Protein AF-A0A143YSG5-F1 (afdb_monomer_lite)

Sequence (247 aa):
MLAQFRVEEAYPIVFDIFSLPNDMAFDLLGDVMTEAGGRIIASLCGDDLESIKRMINNEVVDEYTRVQAVNAFAVLAMSGDIPRETVIDYYRELFHTLDNSTMLSMLINTCVTIYPGELYDEIKEAYKNNPAHSEVVRTSSVDRAMKKGKAAVLADASDNKYLHKIEDTIAELRDWGCFENEYNDEYDDYDDEEAFFTDLFFDQLMKNNPDFISQIKRTPIVNEPKIGRNDPCPCGSGKKYKKYCGK

Radius of gyration: 24.07 Å; chains: 1; bounding box: 50×63×74 Å

pLDDT: mean 85.14, std 15.67, range [43.84, 98.62]

Secondary structure (DSSP, 8-state):
-TTTTT-GGGHHHHHHHHTSSBTHHHHHHTHHHHHHHHHHHHHH-TT-HHHHHHHHT-TTB-HHHHHHHHHHHHHHHHTTSS-HHHHHHHHHHHHHH---HHHHHHHHHHHHHT--GGGHHHHHHHHHH-TTHHHHS-HHHHHHHHHH-HHHHHHHHHH-GGGS----HHHHHTTSGGG-S---GGG----THHHHHHHHHHHHHHHH-THHHHT-------------TTSBPTTS-SSBGGGTTT-

Structure (mmCIF, N/CA/C/O backbone):
data_AF-A0A143YSG5-F1
#
_entry.id   AF-A0A143YSG5-F1
#
loop_
_atom_site.group_PDB
_atom_site.id
_atom_site.type_symbol
_atom_site.label_atom_id
_atom_site.label_alt_id
_atom_site.label_comp_id
_atom_site.label_asym_id
_atom_site.label_entity_id
_atom_site.label_seq_id
_atom_site.pdbx_PDB_ins_code
_atom_site.Cartn_x
_atom_site.Cartn_y
_atom_site.Cartn_z
_atom_site.occupancy
_atom_site.B_iso_or_equiv
_atom_site.auth_seq_id
_atom_site.auth_comp_id
_atom_site.auth_asym_id
_atom_site.auth_atom_id
_atom_site.pdbx_PDB_model_num
ATOM 1 N N . MET A 1 1 ? 5.195 2.446 -17.459 1.00 88.50 1 MET A N 1
ATOM 2 C CA . MET A 1 1 ? 5.249 1.239 -18.324 1.00 88.50 1 MET A CA 1
ATOM 3 C C . MET A 1 1 ? 5.783 -0.016 -17.631 1.00 88.50 1 MET A C 1
ATOM 5 O O . MET A 1 1 ? 5.099 -1.021 -17.726 1.00 88.50 1 MET A O 1
ATOM 9 N N . LEU A 1 2 ? 6.943 -0.016 -16.947 1.00 93.12 2 LEU A N 1
ATOM 10 C CA . LEU A 1 2 ? 7.446 -1.239 -16.274 1.00 93.12 2 LEU A CA 1
ATOM 11 C C . LEU A 1 2 ? 6.420 -1.840 -15.306 1.00 93.12 2 LEU A C 1
ATOM 13 O O . LEU A 1 2 ? 6.137 -3.030 -15.386 1.00 93.12 2 LEU A O 1
ATOM 17 N N . ALA A 1 3 ? 5.813 -0.989 -14.468 1.00 94.00 3 ALA A N 1
ATOM 18 C CA . ALA A 1 3 ? 4.715 -1.382 -13.594 1.00 94.00 3 ALA A CA 1
ATOM 19 C C . ALA A 1 3 ? 3.584 -2.034 -14.399 1.00 94.00 3 ALA A C 1
ATOM 21 O O . ALA A 1 3 ? 3.279 -3.187 -14.137 1.00 94.00 3 ALA A O 1
ATOM 22 N N . GLN A 1 4 ? 3.046 -1.364 -15.430 1.00 95.38 4 GLN A N 1
ATOM 23 C CA . GLN A 1 4 ? 1.998 -1.899 -16.317 1.00 95.38 4 GLN A CA 1
ATOM 24 C C . GLN A 1 4 ? 2.304 -3.288 -16.880 1.00 95.38 4 GLN A C 1
ATOM 26 O O . GLN A 1 4 ? 1.426 -4.142 -16.903 1.00 95.38 4 GLN A O 1
ATOM 31 N N . PHE A 1 5 ? 3.540 -3.534 -17.307 1.00 96.12 5 PHE A N 1
ATOM 32 C CA . PHE A 1 5 ? 3.929 -4.834 -17.854 1.00 96.12 5 PHE A CA 1
ATOM 33 C C . PHE A 1 5 ? 4.348 -5.859 -16.796 1.00 96.12 5 PHE A C 1
ATOM 35 O O . PHE A 1 5 ? 4.748 -6.955 -17.175 1.00 96.12 5 PHE A O 1
ATOM 42 N N . ARG A 1 6 ? 4.249 -5.520 -15.502 1.00 96.25 6 ARG A N 1
ATOM 43 C CA . ARG A 1 6 ? 4.595 -6.393 -14.368 1.00 96.25 6 ARG A CA 1
ATOM 44 C C . ARG A 1 6 ? 6.002 -6.988 -14.517 1.00 96.25 6 ARG A C 1
ATOM 46 O O . ARG A 1 6 ? 6.200 -8.187 -14.378 1.00 96.25 6 ARG A O 1
ATOM 53 N N . VAL A 1 7 ? 6.977 -6.152 -14.881 1.00 97.12 7 VAL A N 1
ATOM 54 C CA . VAL A 1 7 ? 8.357 -6.595 -15.155 1.00 97.12 7 VAL A CA 1
ATOM 55 C C . VAL A 1 7 ? 9.095 -6.861 -13.840 1.00 97.12 7 VAL A C 1
ATOM 57 O O . VAL A 1 7 ? 9.859 -6.016 -13.374 1.00 97.12 7 VAL A O 1
ATOM 60 N N . GLU A 1 8 ? 8.850 -8.016 -13.225 1.00 95.50 8 GLU A N 1
ATOM 61 C CA . GLU A 1 8 ? 9.422 -8.405 -11.926 1.00 95.50 8 GLU A CA 1
ATOM 62 C C . GLU A 1 8 ? 10.958 -8.367 -11.913 1.00 95.50 8 GLU A C 1
ATOM 64 O O . GLU A 1 8 ? 11.571 -8.018 -10.908 1.00 95.50 8 GLU A O 1
ATOM 69 N N . GLU A 1 9 ? 11.619 -8.610 -13.049 1.00 94.25 9 GLU A N 1
ATOM 70 C CA . GLU A 1 9 ? 13.081 -8.540 -13.155 1.00 94.25 9 GLU A CA 1
ATOM 71 C C . GLU A 1 9 ? 13.639 -7.126 -12.933 1.00 94.25 9 GLU A C 1
ATOM 73 O O . GLU A 1 9 ? 14.834 -6.965 -12.677 1.00 94.25 9 GLU A O 1
ATOM 78 N N . ALA A 1 10 ? 12.798 -6.092 -13.039 1.00 94.50 10 ALA A N 1
ATOM 79 C CA . ALA A 1 10 ? 13.170 -4.718 -12.714 1.00 94.50 10 ALA A CA 1
ATOM 80 C C . ALA A 1 10 ? 13.064 -4.415 -11.212 1.00 94.50 10 ALA A C 1
ATOM 82 O O . ALA A 1 10 ? 13.607 -3.403 -10.766 1.00 94.50 10 ALA A O 1
ATOM 83 N N . TYR A 1 11 ? 12.388 -5.264 -10.434 1.00 95.69 11 TYR A N 1
ATOM 84 C CA . TYR A 1 11 ? 12.094 -4.995 -9.033 1.00 95.69 11 TYR A CA 1
ATOM 85 C C . TYR A 1 11 ? 13.331 -4.765 -8.165 1.00 95.69 11 TYR A C 1
ATOM 87 O O . TYR A 1 11 ? 13.310 -3.776 -7.440 1.00 95.69 11 TYR A O 1
ATOM 95 N N . PRO A 1 12 ? 14.429 -5.545 -8.261 1.00 92.19 12 PRO A N 1
ATOM 96 C CA . PRO A 1 12 ? 15.619 -5.277 -7.452 1.00 92.19 12 PRO A CA 1
ATOM 97 C C . PRO A 1 12 ? 16.184 -3.869 -7.680 1.00 92.19 12 PRO A C 1
ATOM 99 O O . PRO A 1 12 ? 16.525 -3.173 -6.735 1.00 92.19 12 PRO A O 1
ATOM 102 N N . ILE A 1 13 ? 16.192 -3.408 -8.933 1.00 93.75 13 ILE A N 1
ATOM 103 C CA . ILE A 1 13 ? 16.700 -2.077 -9.292 1.00 93.75 13 ILE A CA 1
ATOM 104 C C . ILE A 1 13 ? 15.762 -0.988 -8.765 1.00 93.75 13 ILE A C 1
ATOM 106 O O . ILE A 1 13 ? 16.216 0.007 -8.209 1.00 93.75 13 ILE A O 1
ATOM 110 N N . VAL A 1 14 ? 14.448 -1.164 -8.932 1.00 93.62 14 VAL A N 1
ATOM 111 C CA . VAL A 1 14 ? 13.456 -0.207 -8.418 1.00 93.62 14 VAL A CA 1
ATOM 112 C C . VAL A 1 14 ? 13.493 -0.157 -6.893 1.00 93.62 14 VAL A C 1
ATOM 114 O O . VAL A 1 14 ? 13.430 0.926 -6.321 1.00 93.62 14 VAL A O 1
ATOM 117 N N . PHE A 1 15 ? 13.649 -1.308 -6.241 1.00 92.88 15 PHE A N 1
ATOM 118 C CA . PHE A 1 15 ? 13.823 -1.416 -4.801 1.00 92.88 15 PHE A CA 1
ATOM 119 C C . PHE A 1 15 ? 15.048 -0.632 -4.329 1.00 92.88 15 PHE A C 1
ATOM 121 O O . PHE A 1 15 ? 14.926 0.138 -3.381 1.00 92.88 15 PHE A O 1
ATOM 128 N N . ASP A 1 16 ? 16.192 -0.777 -5.002 1.00 92.19 16 ASP A N 1
ATOM 129 C CA . ASP A 1 16 ? 17.415 -0.042 -4.669 1.00 92.19 16 ASP A CA 1
ATOM 130 C C . ASP A 1 16 ? 17.237 1.472 -4.857 1.00 92.19 16 ASP A C 1
ATOM 132 O O . ASP A 1 16 ? 17.647 2.241 -3.991 1.00 92.19 16 ASP A O 1
ATOM 136 N N . ILE A 1 17 ? 16.571 1.908 -5.935 1.00 93.12 17 ILE A N 1
ATOM 137 C CA . ILE A 1 17 ? 16.266 3.332 -6.175 1.00 93.12 17 ILE A CA 1
ATOM 138 C C . ILE A 1 17 ? 15.361 3.893 -5.076 1.00 93.12 17 ILE A C 1
ATOM 140 O O . ILE A 1 17 ? 15.622 4.963 -4.537 1.00 93.12 17 ILE A O 1
ATOM 144 N N . PHE A 1 18 ? 14.299 3.172 -4.724 1.00 93.75 18 PHE A N 1
ATOM 145 C CA . PHE A 1 18 ? 13.364 3.596 -3.680 1.00 93.75 18 PHE A CA 1
ATOM 146 C C . PHE A 1 18 ? 13.998 3.503 -2.285 1.00 93.75 18 PHE A C 1
ATOM 148 O O . PHE A 1 18 ? 13.537 4.140 -1.349 1.00 93.75 18 PHE A O 1
ATOM 155 N N . SER A 1 19 ? 15.060 2.711 -2.135 1.00 91.62 19 SER A N 1
ATOM 156 C CA . SER A 1 19 ? 15.808 2.576 -0.885 1.00 91.62 19 SER A CA 1
ATOM 157 C C . SER A 1 19 ? 16.987 3.546 -0.785 1.00 91.62 19 SER A C 1
ATOM 159 O O . SER A 1 19 ? 17.814 3.397 0.121 1.00 91.62 19 SER A O 1
ATOM 161 N N . LEU A 1 20 ? 17.098 4.514 -1.703 1.00 91.06 20 LEU A N 1
ATOM 162 C CA . LEU A 1 20 ? 18.098 5.566 -1.594 1.00 91.06 20 LEU A CA 1
ATOM 163 C C . LEU A 1 20 ? 17.905 6.348 -0.277 1.00 91.06 20 LEU A C 1
ATOM 165 O O . LEU A 1 20 ? 16.776 6.499 0.193 1.00 91.06 20 LEU A O 1
ATOM 169 N N . PRO A 1 21 ? 18.999 6.816 0.348 1.00 87.19 21 PRO A N 1
ATOM 170 C CA . PRO A 1 21 ? 18.929 7.485 1.641 1.00 87.19 21 PRO A CA 1
ATOM 171 C C . PRO A 1 21 ? 18.142 8.795 1.590 1.00 87.19 21 PRO A C 1
ATOM 173 O O . PRO A 1 21 ? 18.268 9.536 0.622 1.00 87.19 21 PRO A O 1
ATOM 176 N N . ASN A 1 22 ? 17.464 9.146 2.685 1.00 83.25 22 ASN A N 1
ATOM 177 C CA . ASN A 1 22 ? 16.749 10.417 2.844 1.00 83.25 22 ASN A CA 1
ATOM 178 C C . ASN A 1 22 ? 15.812 10.689 1.647 1.00 83.25 22 ASN A C 1
ATOM 180 O O . ASN A 1 22 ? 15.177 9.773 1.124 1.00 83.25 22 ASN A O 1
ATOM 184 N N . ASP A 1 23 ? 15.780 11.936 1.185 1.00 80.88 23 ASP A N 1
ATOM 185 C CA . ASP A 1 23 ? 14.866 12.420 0.150 1.00 80.88 23 ASP A CA 1
ATOM 186 C C . ASP A 1 23 ? 15.368 12.121 -1.272 1.00 80.88 23 ASP A C 1
ATOM 188 O O . ASP A 1 23 ? 14.720 12.466 -2.251 1.00 80.88 23 ASP A O 1
ATOM 192 N N . MET A 1 24 ? 16.493 11.412 -1.422 1.00 86.94 24 MET A N 1
ATOM 193 C CA . MET A 1 24 ? 17.137 11.196 -2.723 1.00 86.94 24 MET A CA 1
ATOM 194 C C . MET A 1 24 ? 16.244 10.448 -3.729 1.00 86.94 24 MET A C 1
ATOM 196 O O . MET A 1 24 ? 16.357 10.655 -4.937 1.00 86.94 24 MET A O 1
ATOM 200 N N . ALA A 1 25 ? 15.374 9.552 -3.249 1.00 87.75 25 ALA A N 1
ATOM 201 C CA . ALA A 1 25 ? 14.399 8.877 -4.103 1.00 87.75 25 ALA A CA 1
ATOM 202 C C . ALA A 1 25 ? 13.331 9.855 -4.622 1.00 87.75 25 ALA A C 1
ATOM 204 O O . ALA A 1 25 ? 12.926 9.763 -5.782 1.00 87.75 25 ALA A O 1
ATOM 205 N N . PHE A 1 26 ? 12.910 10.803 -3.780 1.00 85.75 26 PHE A N 1
ATOM 206 C CA . PHE A 1 26 ? 11.997 11.877 -4.156 1.00 85.75 26 PHE A CA 1
ATOM 207 C C . PHE A 1 26 ? 12.672 12.865 -5.111 1.00 85.75 26 PHE A C 1
ATOM 209 O O . PHE A 1 26 ? 12.106 13.142 -6.159 1.00 85.75 26 PHE A O 1
ATOM 216 N N . ASP A 1 27 ? 13.909 13.289 -4.849 1.00 86.31 27 ASP A N 1
ATOM 217 C CA . ASP A 1 27 ? 14.664 14.180 -5.746 1.00 86.31 27 ASP A CA 1
ATOM 218 C C . ASP A 1 27 ? 14.794 13.605 -7.168 1.00 86.31 27 ASP A C 1
ATOM 220 O O . ASP A 1 27 ? 14.818 14.336 -8.156 1.00 86.31 27 ASP A O 1
ATOM 224 N N . LEU A 1 28 ? 14.877 12.275 -7.285 1.00 88.44 28 LEU A N 1
ATOM 225 C CA . LEU A 1 28 ? 15.009 11.598 -8.571 1.00 88.44 28 LEU A CA 1
ATOM 226 C C . LEU A 1 28 ? 13.671 11.373 -9.291 1.00 88.44 28 LEU A C 1
ATOM 228 O O . LEU A 1 28 ? 13.620 11.402 -10.522 1.00 88.44 28 LEU A O 1
ATOM 232 N N . LEU A 1 29 ? 12.613 11.044 -8.552 1.00 87.88 29 LEU A N 1
ATOM 233 C CA . LEU A 1 29 ? 11.346 10.565 -9.122 1.00 87.88 29 LEU A CA 1
ATOM 234 C C . LEU A 1 29 ? 10.197 11.571 -8.986 1.00 87.88 29 LEU A C 1
ATOM 236 O O . LEU A 1 29 ? 9.139 11.365 -9.585 1.00 87.88 29 LEU A O 1
ATOM 240 N N . GLY A 1 30 ? 10.398 12.633 -8.212 1.00 87.00 30 GLY A N 1
ATOM 241 C CA . GLY A 1 30 ? 9.404 13.639 -7.866 1.00 87.00 30 GLY A CA 1
ATOM 242 C C . GLY A 1 30 ? 8.130 13.027 -7.291 1.00 87.00 30 GLY A C 1
ATOM 243 O O . GLY A 1 30 ? 8.142 11.996 -6.606 1.00 87.00 30 GLY A O 1
ATOM 244 N N . ASP A 1 31 ? 7.003 13.630 -7.656 1.00 84.88 31 ASP A N 1
ATOM 245 C CA . ASP A 1 31 ? 5.667 13.246 -7.193 1.00 84.88 31 ASP A CA 1
ATOM 246 C C . ASP A 1 31 ? 5.284 11.805 -7.544 1.00 84.88 31 ASP A C 1
ATOM 248 O O . ASP A 1 31 ? 4.475 11.185 -6.857 1.00 84.88 31 ASP A O 1
ATOM 252 N N . VAL A 1 32 ? 5.914 11.190 -8.553 1.00 87.19 32 VAL A N 1
ATOM 253 C CA . VAL A 1 32 ? 5.680 9.769 -8.858 1.00 87.19 32 VAL A CA 1
ATOM 254 C C . VAL A 1 32 ? 5.993 8.895 -7.644 1.00 87.19 32 VAL A C 1
ATOM 256 O O . VAL A 1 32 ? 5.300 7.896 -7.416 1.00 87.19 32 VAL A O 1
ATOM 259 N N . MET A 1 33 ? 7.003 9.268 -6.851 1.00 89.44 33 MET A N 1
ATOM 260 C CA . MET A 1 33 ? 7.351 8.549 -5.632 1.00 89.44 33 MET A CA 1
ATOM 261 C C . MET A 1 33 ? 6.172 8.565 -4.656 1.00 89.44 33 MET A C 1
ATOM 263 O O . MET A 1 33 ? 5.721 7.508 -4.224 1.00 89.44 33 MET A O 1
ATOM 267 N N . THR A 1 34 ? 5.602 9.732 -4.365 1.00 83.62 34 THR A N 1
ATOM 268 C CA . THR A 1 34 ? 4.548 9.900 -3.353 1.00 83.62 34 THR A CA 1
ATOM 269 C C . THR A 1 34 ? 3.140 9.554 -3.855 1.00 83.62 34 THR A C 1
ATOM 271 O O . THR A 1 34 ? 2.284 9.185 -3.048 1.00 83.62 34 THR A O 1
ATOM 274 N N . GLU A 1 35 ? 2.888 9.582 -5.165 1.00 84.94 35 GLU A N 1
ATOM 275 C CA . GLU A 1 35 ? 1.569 9.301 -5.753 1.00 84.94 35 GLU A CA 1
ATOM 276 C C . GLU A 1 35 ? 1.405 7.866 -6.268 1.00 84.94 35 GLU A C 1
ATOM 278 O O . GLU A 1 35 ? 0.331 7.268 -6.156 1.00 84.94 35 GLU A O 1
ATOM 283 N N . ALA A 1 36 ? 2.458 7.302 -6.864 1.00 91.94 36 ALA A N 1
ATOM 284 C CA . ALA A 1 36 ? 2.401 6.012 -7.550 1.00 91.94 36 ALA A CA 1
ATOM 285 C C . ALA A 1 36 ? 3.334 4.957 -6.945 1.00 91.94 36 ALA A C 1
ATOM 287 O O . ALA A 1 36 ? 3.231 3.784 -7.320 1.00 91.94 36 ALA A O 1
ATOM 288 N N . GLY A 1 37 ? 4.203 5.330 -6.001 1.00 95.25 37 GLY A N 1
ATOM 289 C CA . GLY A 1 37 ? 5.215 4.461 -5.404 1.00 95.25 37 GLY A CA 1
ATOM 290 C C . GLY A 1 37 ? 4.683 3.100 -4.967 1.00 95.25 37 GLY A C 1
ATOM 291 O O . GLY A 1 37 ? 5.166 2.068 -5.431 1.00 95.25 37 GLY A O 1
ATOM 292 N N . GLY A 1 38 ? 3.632 3.072 -4.146 1.00 96.81 38 GLY A N 1
ATOM 293 C CA . GLY A 1 38 ? 3.068 1.821 -3.634 1.00 96.81 38 GLY A CA 1
ATOM 294 C C . GLY A 1 38 ? 2.498 0.933 -4.739 1.00 96.81 38 GLY A C 1
ATOM 295 O O . GLY A 1 38 ? 2.666 -0.286 -4.713 1.00 96.81 38 GLY A O 1
ATOM 296 N N . ARG A 1 39 ? 1.898 1.541 -5.769 1.00 96.88 39 ARG A N 1
ATOM 297 C CA . ARG A 1 39 ? 1.372 0.830 -6.945 1.00 96.88 39 ARG A CA 1
ATOM 298 C C . ARG A 1 39 ? 2.502 0.259 -7.794 1.00 96.88 39 ARG A C 1
ATOM 300 O O . ARG A 1 39 ? 2.367 -0.850 -8.309 1.00 96.88 39 ARG A O 1
ATOM 307 N N . ILE A 1 40 ? 3.611 0.988 -7.938 1.00 97.19 40 ILE A N 1
ATOM 308 C CA . ILE A 1 40 ? 4.816 0.528 -8.640 1.00 97.19 40 ILE A CA 1
ATOM 309 C C . ILE A 1 40 ? 5.429 -0.658 -7.893 1.00 97.19 40 ILE A C 1
ATOM 311 O O . ILE A 1 40 ? 5.648 -1.694 -8.516 1.00 97.19 40 ILE A O 1
ATOM 315 N N . ILE A 1 41 ? 5.629 -0.545 -6.575 1.00 97.75 41 ILE A N 1
ATOM 316 C CA . ILE A 1 41 ? 6.156 -1.630 -5.732 1.00 97.75 41 ILE A CA 1
ATOM 317 C C . ILE A 1 41 ? 5.274 -2.874 -5.874 1.00 97.75 41 ILE A C 1
ATOM 319 O O . ILE A 1 41 ? 5.774 -3.929 -6.255 1.00 97.75 41 ILE A O 1
ATOM 323 N N . ALA A 1 42 ? 3.960 -2.740 -5.661 1.00 97.94 42 ALA A N 1
ATOM 324 C CA . ALA A 1 42 ? 3.009 -3.848 -5.769 1.00 97.94 42 ALA A CA 1
ATOM 325 C C . ALA A 1 42 ? 2.976 -4.479 -7.171 1.00 97.94 42 ALA A C 1
ATOM 327 O O . ALA A 1 42 ? 2.743 -5.675 -7.319 1.00 97.94 42 ALA A O 1
ATOM 328 N N . SER A 1 43 ? 3.197 -3.686 -8.222 1.00 97.75 43 SER A N 1
ATOM 329 C CA . SER A 1 43 ? 3.200 -4.184 -9.601 1.00 97.75 43 SER A CA 1
ATOM 330 C C . SER A 1 43 ? 4.444 -4.999 -9.952 1.00 97.75 43 SER A C 1
ATOM 332 O O . SER A 1 43 ? 4.405 -5.734 -10.935 1.00 97.75 43 SER A O 1
ATOM 334 N N . LEU A 1 44 ? 5.543 -4.822 -9.215 1.00 97.69 44 LEU A N 1
ATOM 335 C CA . LEU A 1 44 ? 6.857 -5.365 -9.562 1.00 97.69 44 LEU A CA 1
ATOM 336 C C . LEU A 1 44 ? 7.365 -6.403 -8.556 1.00 97.69 44 LEU A C 1
ATOM 338 O O . LEU A 1 44 ? 8.195 -7.219 -8.929 1.00 97.69 44 LEU A O 1
ATOM 342 N N . CYS A 1 45 ? 6.886 -6.400 -7.310 1.00 96.81 45 CYS A N 1
ATOM 343 C CA . CYS A 1 45 ? 7.432 -7.246 -6.244 1.00 96.81 45 CYS A CA 1
ATOM 344 C C . CYS A 1 45 ? 7.263 -8.757 -6.459 1.00 96.81 45 CYS A C 1
ATOM 346 O O . CYS A 1 45 ? 7.919 -9.532 -5.764 1.00 96.81 45 CYS A O 1
ATOM 348 N N . GLY A 1 46 ? 6.376 -9.182 -7.368 1.00 94.75 46 GLY A N 1
ATOM 349 C CA . GLY A 1 46 ? 5.965 -10.581 -7.471 1.00 94.75 46 GLY A CA 1
ATOM 350 C C . GLY A 1 46 ? 5.487 -11.086 -6.105 1.00 94.75 46 GLY A C 1
ATOM 351 O O . GLY A 1 46 ? 4.682 -10.425 -5.446 1.00 94.75 46 GLY A O 1
ATOM 352 N N . ASP A 1 47 ? 6.062 -12.199 -5.650 1.00 94.69 47 ASP A N 1
ATOM 353 C CA . ASP A 1 47 ? 5.788 -12.803 -4.339 1.00 94.69 47 ASP A CA 1
ATOM 354 C C . ASP A 1 47 ? 6.741 -12.331 -3.210 1.00 94.69 47 ASP A C 1
ATOM 356 O O . ASP A 1 47 ? 6.624 -12.794 -2.070 1.00 94.69 47 ASP A O 1
ATOM 360 N N . ASP A 1 48 ? 7.702 -11.432 -3.479 1.00 96.31 48 ASP A N 1
ATOM 361 C CA . ASP A 1 48 ? 8.668 -10.950 -2.472 1.00 96.31 48 ASP A CA 1
ATOM 362 C C . ASP A 1 48 ? 8.032 -9.896 -1.553 1.00 96.31 48 ASP A C 1
ATOM 364 O O . ASP A 1 48 ? 8.250 -8.693 -1.670 1.00 96.31 48 ASP A O 1
ATOM 368 N N . LEU A 1 49 ? 7.210 -10.347 -0.606 1.00 97.56 49 LEU A N 1
ATOM 369 C CA . LEU A 1 49 ? 6.655 -9.468 0.428 1.00 97.56 49 LEU A CA 1
ATOM 370 C C . LEU A 1 49 ? 7.728 -9.018 1.427 1.00 97.56 49 LEU A C 1
ATOM 372 O O . LEU A 1 49 ? 7.613 -7.949 2.026 1.00 97.56 49 LEU A O 1
ATOM 376 N N . GLU A 1 50 ? 8.769 -9.826 1.626 1.00 97.44 50 GLU A N 1
ATOM 377 C CA . GLU A 1 50 ? 9.805 -9.569 2.625 1.00 97.44 50 GLU A CA 1
ATOM 378 C C . GLU A 1 50 ? 10.685 -8.377 2.246 1.00 97.44 50 GLU A C 1
ATOM 380 O O . GLU A 1 50 ? 11.104 -7.631 3.130 1.00 97.44 50 GLU A O 1
ATOM 385 N N . SER A 1 51 ? 10.942 -8.129 0.960 1.00 96.56 51 SER A N 1
ATOM 386 C CA . SER A 1 51 ? 11.571 -6.875 0.517 1.00 96.56 51 SER A CA 1
ATOM 387 C C . SER A 1 51 ? 10.748 -5.656 0.909 1.00 96.56 51 SER A C 1
ATOM 389 O O . SER A 1 51 ? 11.298 -4.721 1.486 1.00 96.56 51 SER A O 1
ATOM 391 N N . ILE A 1 52 ? 9.433 -5.676 0.685 1.00 97.94 52 ILE A N 1
ATOM 392 C CA . ILE A 1 52 ? 8.550 -4.560 1.042 1.00 97.94 52 ILE A CA 1
ATOM 393 C C . ILE A 1 52 ? 8.634 -4.305 2.552 1.00 97.94 52 ILE A C 1
ATOM 395 O O . ILE A 1 52 ? 8.829 -3.165 2.975 1.00 97.94 52 ILE A O 1
ATOM 399 N N . LYS A 1 53 ? 8.604 -5.365 3.373 1.00 97.69 53 LYS A N 1
ATOM 400 C CA . LYS A 1 53 ? 8.806 -5.251 4.828 1.00 97.69 53 LYS A CA 1
ATOM 401 C C . LYS A 1 53 ? 10.174 -4.678 5.194 1.00 97.69 53 LYS A C 1
ATOM 403 O O . LYS A 1 53 ? 10.261 -3.870 6.119 1.00 97.69 53 LYS A O 1
ATOM 408 N N . ARG A 1 54 ? 11.247 -5.070 4.492 1.00 95.88 54 ARG A N 1
ATOM 409 C CA . ARG A 1 54 ? 12.590 -4.497 4.700 1.00 95.88 54 ARG A CA 1
ATOM 410 C C . ARG A 1 54 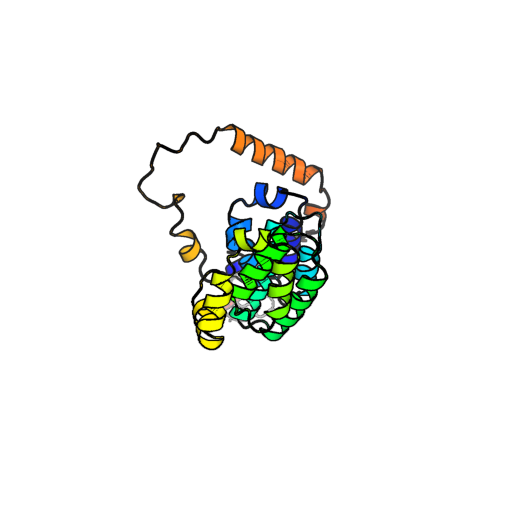? 12.600 -2.994 4.433 1.00 95.88 54 ARG A C 1
ATOM 412 O O . ARG A 1 54 ? 13.178 -2.271 5.232 1.00 95.88 54 ARG A O 1
ATOM 419 N N . MET A 1 55 ? 11.937 -2.525 3.374 1.00 95.25 55 MET A N 1
ATOM 420 C CA . MET A 1 55 ? 11.832 -1.092 3.071 1.00 95.25 55 MET A CA 1
ATOM 421 C C . MET A 1 55 ? 11.069 -0.340 4.164 1.00 95.25 55 MET A C 1
ATOM 423 O O . MET A 1 55 ? 11.560 0.669 4.655 1.00 95.25 55 MET A O 1
ATOM 427 N N . ILE A 1 56 ? 9.925 -0.864 4.622 1.00 96.44 56 ILE A N 1
ATOM 428 C CA . ILE A 1 56 ? 9.122 -0.245 5.696 1.00 96.44 56 ILE A CA 1
ATOM 429 C C . ILE A 1 56 ? 9.946 -0.044 6.976 1.00 96.44 56 ILE A C 1
ATOM 431 O O . ILE A 1 56 ? 9.802 0.978 7.648 1.00 96.44 56 ILE A O 1
ATOM 435 N N . ASN A 1 57 ? 10.825 -0.991 7.305 1.00 93.38 57 ASN A N 1
ATOM 436 C CA . ASN A 1 57 ? 11.659 -0.951 8.509 1.00 93.38 57 ASN A CA 1
ATOM 437 C C . ASN A 1 57 ? 13.022 -0.263 8.308 1.00 93.38 57 ASN A C 1
ATOM 439 O O . ASN A 1 57 ? 13.795 -0.163 9.258 1.00 93.38 57 ASN A O 1
ATOM 443 N N . ASN A 1 58 ? 13.342 0.205 7.099 1.00 92.44 58 ASN A N 1
ATOM 444 C CA . ASN A 1 58 ? 14.616 0.859 6.825 1.00 92.44 58 ASN A CA 1
ATOM 445 C C . ASN A 1 58 ? 14.548 2.349 7.181 1.00 92.44 58 ASN A C 1
ATOM 447 O O . ASN A 1 58 ? 14.092 3.160 6.384 1.00 92.44 58 ASN A O 1
ATOM 451 N N . GLU A 1 59 ? 15.033 2.719 8.365 1.00 90.75 59 GLU A N 1
ATOM 452 C CA . GLU A 1 59 ? 15.023 4.109 8.852 1.00 90.75 59 GLU A CA 1
ATOM 453 C C . GLU A 1 59 ? 15.934 5.070 8.072 1.00 90.75 59 GLU A C 1
ATOM 455 O O . GLU A 1 59 ? 15.860 6.275 8.283 1.00 90.75 59 GLU A O 1
ATOM 460 N N . VAL A 1 60 ? 16.781 4.558 7.174 1.00 90.19 60 VAL A N 1
ATOM 461 C CA . VAL A 1 60 ? 17.600 5.386 6.272 1.00 90.19 60 VAL A CA 1
ATOM 462 C C . VAL A 1 60 ? 16.769 5.945 5.112 1.00 90.19 60 VAL A C 1
ATOM 464 O O . VAL A 1 60 ? 17.144 6.957 4.526 1.00 90.19 60 VAL A O 1
ATOM 467 N N . VAL A 1 61 ? 15.658 5.290 4.773 1.00 90.25 61 VAL A N 1
ATOM 468 C CA . VAL A 1 61 ? 14.751 5.700 3.696 1.00 90.25 61 VAL A CA 1
ATOM 469 C C . VAL A 1 61 ? 13.770 6.736 4.231 1.00 90.25 61 VAL A C 1
ATOM 471 O O . VAL A 1 61 ? 13.260 6.582 5.346 1.00 90.25 61 VAL A O 1
ATOM 474 N N . ASP A 1 62 ? 13.480 7.759 3.426 1.00 90.19 62 ASP A N 1
ATOM 475 C CA . ASP A 1 62 ? 12.466 8.760 3.753 1.00 90.19 62 ASP A CA 1
ATOM 476 C C . ASP A 1 62 ? 11.114 8.121 4.133 1.00 90.19 62 ASP A C 1
ATOM 478 O O . ASP A 1 62 ? 10.674 7.096 3.593 1.00 90.19 62 ASP A O 1
ATOM 482 N N . GLU A 1 63 ? 10.439 8.745 5.096 1.00 90.25 63 GLU A N 1
ATOM 483 C CA . GLU A 1 63 ? 9.194 8.243 5.655 1.00 90.25 63 GLU A CA 1
ATOM 484 C C . GLU A 1 63 ? 8.072 8.154 4.622 1.00 90.25 63 GLU A C 1
ATOM 486 O O . GLU A 1 63 ? 7.322 7.179 4.652 1.00 90.25 63 GLU A O 1
ATOM 491 N N . TYR A 1 64 ? 7.976 9.065 3.650 1.00 91.12 64 TYR A N 1
ATOM 492 C CA . TYR A 1 64 ? 6.942 8.972 2.617 1.00 91.12 64 TYR A CA 1
ATOM 493 C C . TYR A 1 64 ? 7.186 7.794 1.682 1.00 91.12 64 TYR A C 1
ATOM 495 O O . TYR A 1 64 ? 6.238 7.097 1.315 1.00 91.12 64 TYR A O 1
ATOM 503 N N . THR A 1 65 ? 8.442 7.489 1.363 1.00 93.62 65 THR A N 1
ATOM 504 C CA . THR A 1 65 ? 8.772 6.291 0.575 1.00 93.62 65 THR A CA 1
ATOM 505 C C . THR A 1 65 ? 8.445 5.008 1.346 1.00 93.62 65 THR A C 1
ATOM 507 O O . THR A 1 65 ? 7.859 4.066 0.802 1.00 93.62 65 THR A O 1
ATOM 510 N N . ARG A 1 66 ? 8.699 4.985 2.657 1.00 95.62 66 ARG A N 1
ATOM 511 C CA . ARG A 1 66 ? 8.290 3.874 3.533 1.00 95.62 66 ARG A CA 1
ATOM 512 C C . ARG A 1 66 ? 6.765 3.743 3.628 1.00 95.62 66 ARG A C 1
ATOM 514 O O . ARG A 1 66 ? 6.251 2.623 3.622 1.00 95.62 66 ARG A O 1
ATOM 521 N N . VAL A 1 67 ? 6.021 4.853 3.642 1.00 94.94 67 VAL A N 1
ATOM 522 C CA . VAL A 1 67 ? 4.545 4.856 3.563 1.00 94.94 67 VAL A CA 1
ATOM 523 C C . VAL A 1 67 ? 4.063 4.232 2.256 1.00 94.94 67 VAL A C 1
ATOM 525 O O . VAL A 1 67 ? 3.091 3.476 2.254 1.00 94.94 67 VAL A O 1
ATOM 528 N N . GLN A 1 68 ? 4.750 4.471 1.140 1.00 96.62 68 GLN A N 1
ATOM 529 C CA . GLN A 1 68 ? 4.405 3.824 -0.128 1.00 96.62 68 GLN A CA 1
ATOM 530 C C . GLN A 1 68 ? 4.580 2.308 -0.073 1.00 96.62 68 GLN A C 1
ATOM 532 O O . GLN A 1 68 ? 3.742 1.578 -0.603 1.00 96.62 68 GLN A O 1
ATOM 537 N N . ALA A 1 69 ? 5.597 1.813 0.632 1.00 97.19 69 ALA A N 1
ATOM 538 C CA . ALA A 1 69 ? 5.743 0.384 0.884 1.00 97.19 69 ALA A CA 1
ATOM 539 C C . ALA A 1 69 ? 4.599 -0.175 1.758 1.00 97.19 69 ALA A C 1
ATOM 541 O O . ALA A 1 69 ? 4.097 -1.264 1.481 1.00 97.19 69 ALA A O 1
ATOM 542 N N . VAL A 1 70 ? 4.096 0.583 2.744 1.00 97.44 70 VAL A N 1
ATOM 543 C CA . VAL A 1 70 ? 2.865 0.221 3.482 1.00 97.44 70 VAL A CA 1
ATOM 544 C C . VAL A 1 70 ? 1.666 0.148 2.531 1.00 97.44 70 VAL A C 1
ATOM 546 O O . VAL A 1 70 ? 0.933 -0.844 2.546 1.00 97.44 70 VAL A O 1
ATOM 549 N N . ASN A 1 71 ? 1.484 1.147 1.664 1.00 97.12 71 ASN A N 1
ATOM 550 C CA . ASN A 1 71 ? 0.391 1.190 0.688 1.00 97.12 71 ASN A CA 1
ATOM 551 C C . ASN A 1 71 ? 0.471 0.057 -0.344 1.00 97.12 71 ASN A C 1
ATOM 553 O O . ASN A 1 71 ? -0.570 -0.420 -0.793 1.00 97.12 71 ASN A O 1
ATOM 557 N N . ALA A 1 72 ? 1.670 -0.426 -0.678 1.00 98.19 72 ALA A N 1
ATOM 558 C CA . ALA A 1 72 ? 1.848 -1.561 -1.581 1.00 98.19 72 ALA A CA 1
ATOM 559 C C . ALA A 1 72 ? 1.112 -2.815 -1.080 1.00 98.19 72 ALA A C 1
ATOM 561 O O . ALA A 1 72 ? 0.466 -3.496 -1.873 1.00 98.19 72 ALA A O 1
ATOM 562 N N . PHE A 1 73 ? 1.105 -3.082 0.233 1.00 98.38 73 PHE A N 1
ATOM 563 C CA . PHE A 1 73 ? 0.318 -4.182 0.805 1.00 98.38 73 PHE A CA 1
ATOM 564 C C . PHE A 1 73 ? -1.188 -4.008 0.574 1.00 98.38 73 PHE A C 1
ATOM 566 O O . PHE A 1 73 ? -1.868 -4.966 0.208 1.00 98.38 73 PHE A O 1
ATOM 573 N N . ALA A 1 74 ? -1.713 -2.791 0.744 1.00 97.56 74 ALA A N 1
ATOM 574 C CA . ALA A 1 74 ? -3.117 -2.504 0.464 1.00 97.56 74 ALA A CA 1
ATOM 575 C C . ALA A 1 74 ? -3.445 -2.716 -1.023 1.00 97.56 74 ALA A C 1
ATOM 577 O O . ALA A 1 74 ? -4.463 -3.336 -1.331 1.00 97.56 74 ALA A O 1
ATOM 578 N N . VAL A 1 75 ? -2.562 -2.281 -1.930 1.00 98.19 75 VAL A N 1
ATOM 579 C CA . VAL A 1 75 ? -2.712 -2.502 -3.378 1.00 98.19 75 VAL A CA 1
ATOM 580 C C . VAL A 1 75 ? -2.724 -3.993 -3.713 1.00 98.19 75 VAL A C 1
ATOM 582 O O . VAL A 1 75 ? -3.607 -4.438 -4.443 1.00 98.19 75 VAL A O 1
ATOM 585 N N . LEU A 1 76 ? -1.795 -4.777 -3.159 1.00 98.06 76 LEU A N 1
ATOM 586 C CA . LEU A 1 76 ? -1.732 -6.230 -3.365 1.00 98.06 76 LEU A CA 1
ATOM 587 C C . LEU A 1 76 ? -3.004 -6.930 -2.869 1.00 98.06 76 LEU A C 1
ATOM 589 O O . LEU A 1 76 ? -3.522 -7.821 -3.539 1.00 98.06 76 LEU A O 1
ATOM 593 N N . ALA A 1 77 ? -3.552 -6.512 -1.724 1.00 97.38 77 ALA A N 1
ATOM 594 C CA . ALA A 1 77 ? -4.802 -7.076 -1.221 1.00 97.38 77 ALA A CA 1
ATOM 595 C C . ALA A 1 77 ? -6.014 -6.705 -2.084 1.00 97.38 77 ALA A C 1
ATOM 597 O O . ALA A 1 77 ? -6.856 -7.561 -2.351 1.00 97.38 77 ALA A O 1
ATOM 598 N N . MET A 1 78 ? -6.124 -5.448 -2.524 1.00 95.94 78 MET A N 1
ATOM 599 C CA . MET A 1 78 ? -7.251 -4.997 -3.357 1.00 95.94 78 MET A CA 1
ATOM 600 C C . MET A 1 78 ? -7.167 -5.520 -4.794 1.00 95.94 78 MET A C 1
ATOM 602 O O . MET A 1 78 ? -8.199 -5.747 -5.420 1.00 95.94 78 MET A O 1
ATOM 606 N N . SER A 1 79 ? -5.956 -5.795 -5.279 1.00 94.31 79 SER A N 1
ATOM 607 C CA . SER A 1 79 ? -5.712 -6.460 -6.565 1.00 94.31 79 SER A CA 1
ATOM 608 C C . SER A 1 79 ? -5.912 -7.984 -6.491 1.00 94.31 79 SER A C 1
ATOM 610 O O . SER A 1 79 ? -5.946 -8.652 -7.522 1.00 94.31 79 SER A O 1
ATOM 612 N N . GLY A 1 80 ? -6.081 -8.543 -5.286 1.00 94.81 80 GLY A N 1
ATOM 613 C CA . GLY A 1 80 ? -6.314 -9.971 -5.062 1.00 94.81 80 GLY A CA 1
ATOM 614 C C . GLY A 1 80 ? -5.058 -10.845 -5.108 1.00 94.81 80 GLY A C 1
ATOM 615 O O . GLY A 1 80 ? -5.188 -12.068 -5.141 1.00 94.81 80 GLY A O 1
ATOM 616 N N . ASP A 1 81 ? -3.863 -10.250 -5.092 1.00 96.31 81 ASP A N 1
ATOM 617 C CA . ASP A 1 81 ? -2.592 -10.984 -5.079 1.00 96.31 81 ASP A CA 1
ATOM 618 C C . ASP A 1 81 ? -2.335 -11.649 -3.721 1.00 96.31 81 ASP A C 1
ATOM 620 O O . ASP A 1 81 ? -1.783 -12.745 -3.652 1.00 96.31 81 ASP A O 1
ATOM 624 N N . ILE A 1 82 ? -2.768 -11.002 -2.632 1.00 97.88 82 ILE A N 1
ATOM 625 C CA . ILE A 1 82 ? -2.663 -11.534 -1.268 1.00 97.88 82 ILE A CA 1
ATOM 626 C C . ILE A 1 82 ? -3.992 -11.405 -0.514 1.00 97.88 82 ILE A C 1
ATOM 628 O O . ILE A 1 82 ? -4.766 -10.480 -0.772 1.00 97.88 82 ILE A O 1
ATOM 632 N N . PRO A 1 83 ? -4.280 -12.286 0.462 1.00 98.00 83 PRO A N 1
ATOM 633 C CA . PRO A 1 83 ? -5.438 -12.120 1.331 1.00 98.00 83 PRO A CA 1
ATOM 634 C C . PRO A 1 83 ? -5.339 -10.830 2.149 1.00 98.00 83 PRO A C 1
ATOM 636 O O . PRO A 1 83 ? -4.283 -10.500 2.694 1.00 98.00 83 PRO A O 1
ATOM 639 N N . ARG A 1 84 ? -6.462 -10.127 2.327 1.00 97.62 84 ARG A N 1
ATOM 640 C CA . ARG A 1 84 ? -6.508 -8.934 3.187 1.00 97.62 84 ARG A CA 1
ATOM 641 C C . ARG A 1 84 ? -6.109 -9.263 4.625 1.00 97.62 84 ARG A C 1
ATOM 643 O O . ARG A 1 84 ? -5.489 -8.441 5.287 1.00 97.62 84 ARG A O 1
ATOM 650 N N . GLU A 1 85 ? -6.444 -10.451 5.111 1.00 98.12 85 GLU A N 1
ATOM 651 C CA . GLU A 1 85 ? -6.077 -10.930 6.444 1.00 98.12 85 GLU A CA 1
ATOM 652 C C . GLU A 1 85 ? -4.554 -10.905 6.650 1.00 98.12 85 GLU A C 1
ATOM 654 O O . GLU A 1 85 ? -4.098 -10.449 7.692 1.00 98.12 85 GLU A O 1
ATOM 659 N N . THR A 1 86 ? -3.769 -11.260 5.626 1.00 98.12 86 THR A N 1
ATOM 660 C CA . THR A 1 86 ? -2.300 -11.165 5.658 1.00 98.12 86 THR A CA 1
ATOM 661 C C . THR A 1 86 ? -1.825 -9.726 5.860 1.00 98.12 86 THR A C 1
ATOM 663 O O . THR A 1 86 ? -0.892 -9.486 6.625 1.00 98.12 86 THR A O 1
ATOM 666 N N . VAL A 1 87 ? -2.483 -8.759 5.214 1.00 98.44 87 VAL A N 1
ATOM 667 C CA . VAL A 1 87 ? -2.180 -7.329 5.388 1.00 98.44 87 VAL A CA 1
ATOM 668 C C . VAL A 1 87 ? -2.545 -6.858 6.789 1.00 98.44 87 VAL A C 1
ATOM 670 O O . VAL A 1 87 ? -1.752 -6.176 7.428 1.00 98.44 87 VAL A O 1
ATOM 673 N N . ILE A 1 88 ? -3.720 -7.245 7.285 1.00 98.62 88 ILE A N 1
ATOM 674 C CA . ILE A 1 88 ? -4.189 -6.871 8.623 1.00 98.62 88 ILE A CA 1
ATOM 675 C C . ILE A 1 88 ? -3.257 -7.408 9.709 1.00 98.62 88 ILE A C 1
ATOM 677 O O . ILE A 1 88 ? -2.930 -6.675 10.640 1.00 98.62 88 ILE A O 1
ATOM 681 N N . ASP A 1 89 ? -2.800 -8.651 9.588 1.00 98.50 89 ASP A N 1
ATOM 682 C CA . ASP A 1 89 ? -1.881 -9.240 10.560 1.00 98.50 89 ASP A CA 1
ATOM 683 C C . ASP A 1 89 ? -0.533 -8.521 10.578 1.00 98.50 89 ASP A C 1
ATOM 685 O O . ASP A 1 89 ? -0.006 -8.236 11.653 1.00 98.50 89 ASP A O 1
ATOM 689 N N . TYR A 1 90 ? -0.015 -8.144 9.408 1.00 98.50 90 TYR A N 1
ATOM 690 C CA . TYR A 1 90 ? 1.223 -7.379 9.337 1.00 98.50 90 TYR A CA 1
ATOM 691 C C . TYR A 1 90 ? 1.056 -5.933 9.827 1.00 98.50 90 TYR A C 1
ATOM 693 O O . TYR A 1 90 ? 1.896 -5.420 10.559 1.00 98.50 90 TYR A O 1
ATOM 701 N N . TYR A 1 91 ? -0.051 -5.267 9.497 1.00 98.56 91 TYR A N 1
ATOM 702 C CA . TYR A 1 91 ? -0.330 -3.922 10.007 1.00 98.56 91 TYR A CA 1
ATOM 703 C C . TYR A 1 91 ? -0.469 -3.909 11.531 1.00 98.56 91 TYR A C 1
ATOM 705 O O . TYR A 1 91 ? 0.002 -2.970 12.168 1.00 98.56 91 TYR A O 1
ATOM 713 N N . ARG A 1 92 ? -1.042 -4.960 12.131 1.00 98.50 92 ARG A N 1
ATOM 714 C CA . ARG A 1 92 ? -1.060 -5.127 13.591 1.00 98.50 92 ARG A CA 1
ATOM 715 C C . ARG A 1 92 ? 0.343 -5.165 14.179 1.00 98.50 92 ARG A C 1
ATOM 717 O O . ARG A 1 92 ? 0.601 -4.501 15.174 1.00 98.50 92 ARG A O 1
ATOM 724 N N . GLU A 1 93 ? 1.244 -5.923 13.561 1.00 98.06 93 GLU A N 1
ATOM 725 C CA . GLU A 1 93 ? 2.651 -5.951 13.965 1.00 98.06 93 GLU A CA 1
ATOM 726 C C . GLU A 1 93 ? 3.264 -4.545 13.897 1.00 98.06 93 GLU A C 1
ATOM 728 O O . GLU A 1 93 ? 3.869 -4.101 14.870 1.00 98.06 93 GLU A O 1
ATOM 733 N N . LEU A 1 94 ? 3.030 -3.813 12.802 1.00 98.00 94 LEU A N 1
ATOM 734 C CA . LEU A 1 94 ? 3.530 -2.446 12.621 1.00 98.00 94 LEU A CA 1
ATOM 735 C C . LEU A 1 94 ? 3.022 -1.463 13.684 1.00 98.00 94 LEU A C 1
ATOM 737 O O . LEU A 1 94 ? 3.794 -0.621 14.131 1.00 98.00 94 LEU A O 1
ATOM 741 N N . PHE A 1 95 ? 1.772 -1.580 14.145 1.00 97.62 95 PHE A N 1
ATOM 742 C CA . PHE A 1 95 ? 1.267 -0.762 15.260 1.00 97.62 95 PHE A CA 1
ATOM 743 C C . PHE A 1 95 ? 2.067 -0.948 16.559 1.00 97.62 95 PHE A C 1
ATOM 745 O O . PHE A 1 95 ? 2.062 -0.058 17.407 1.00 97.62 95 PHE A O 1
ATOM 752 N N . HIS A 1 96 ? 2.742 -2.088 16.727 1.00 95.88 96 HIS A N 1
ATOM 753 C CA . HIS A 1 96 ? 3.538 -2.398 17.915 1.00 95.88 96 HIS A CA 1
ATOM 754 C C . HIS A 1 96 ? 5.043 -2.180 17.731 1.00 95.88 96 HIS A C 1
ATOM 756 O O . HIS A 1 96 ? 5.760 -2.141 18.730 1.00 95.88 96 HIS A O 1
ATOM 762 N N . THR A 1 97 ? 5.529 -2.073 16.492 1.00 94.88 97 THR A N 1
ATOM 763 C CA . THR A 1 97 ? 6.966 -1.969 16.185 1.00 94.88 97 THR A CA 1
ATOM 764 C C . THR A 1 97 ? 7.382 -0.619 15.607 1.00 94.88 9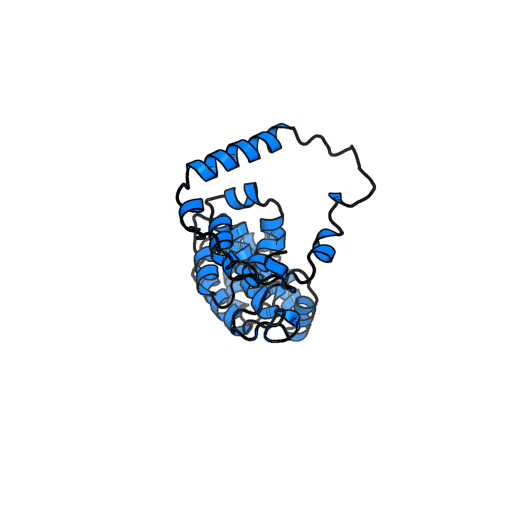7 THR A C 1
ATOM 766 O O . THR A 1 97 ? 8.560 -0.282 15.682 1.00 94.88 97 THR A O 1
ATOM 769 N N . LEU A 1 98 ? 6.458 0.161 15.035 1.00 93.38 98 LEU A N 1
ATOM 770 C CA . LEU A 1 98 ? 6.770 1.480 14.490 1.00 93.38 98 LEU A CA 1
ATOM 771 C C . LEU A 1 98 ? 6.821 2.548 15.585 1.00 93.38 98 LEU A C 1
ATOM 773 O O . LEU A 1 98 ? 5.807 2.863 16.203 1.00 93.38 98 LEU A O 1
ATOM 777 N N . ASP A 1 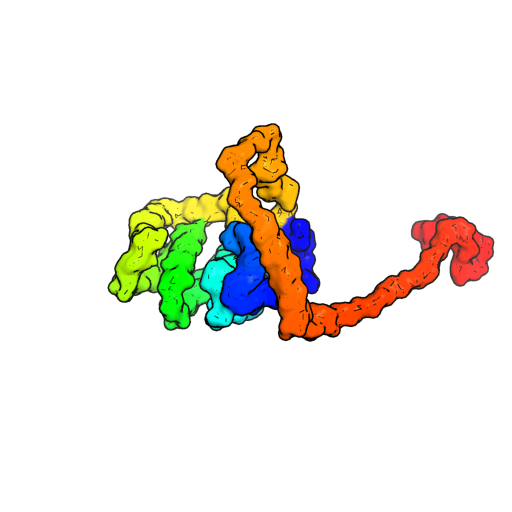99 ? 7.977 3.198 15.709 1.00 88.88 99 ASP A N 1
ATOM 778 C CA . ASP A 1 99 ? 8.160 4.364 16.583 1.00 88.88 99 ASP A CA 1
ATOM 779 C C . ASP A 1 99 ? 7.916 5.707 15.858 1.00 88.88 99 ASP A C 1
ATOM 781 O O . ASP A 1 99 ? 7.693 6.742 16.491 1.00 88.88 99 ASP A O 1
ATOM 785 N N . ASN A 1 100 ? 7.938 5.723 14.518 1.00 90.25 100 ASN A N 1
ATOM 786 C CA . ASN A 1 100 ? 7.759 6.947 13.730 1.00 90.25 100 ASN A CA 1
ATOM 787 C C . ASN A 1 100 ? 6.275 7.383 13.687 1.00 90.25 100 ASN A C 1
ATOM 789 O O . ASN A 1 100 ? 5.398 6.669 13.193 1.00 90.25 100 ASN A O 1
ATOM 793 N N . SER A 1 101 ? 6.005 8.605 14.159 1.00 90.19 101 SER A N 1
ATOM 794 C CA . SER A 1 101 ? 4.650 9.166 14.265 1.00 90.19 101 SER A CA 1
ATOM 795 C C . SER A 1 101 ? 3.976 9.435 12.911 1.00 90.19 101 SER A C 1
ATOM 797 O O . SER A 1 101 ? 2.758 9.257 12.789 1.00 90.19 101 SER A O 1
ATOM 799 N N . THR A 1 102 ? 4.720 9.871 11.892 1.00 88.88 102 THR A N 1
ATOM 800 C CA . THR A 1 102 ? 4.177 10.087 10.540 1.00 88.88 102 THR A CA 1
ATOM 801 C C . THR A 1 102 ? 3.749 8.756 9.935 1.00 88.88 102 THR A C 1
ATOM 803 O O . THR A 1 102 ? 2.596 8.607 9.527 1.00 88.88 102 THR A O 1
ATOM 806 N N . MET A 1 103 ? 4.632 7.755 9.977 1.00 94.38 103 MET A N 1
ATOM 807 C CA . MET A 1 103 ? 4.369 6.389 9.520 1.00 94.38 103 MET A CA 1
ATOM 808 C C . MET A 1 103 ? 3.124 5.803 10.186 1.00 94.38 103 MET A C 1
ATOM 810 O O . MET A 1 103 ? 2.259 5.265 9.498 1.00 94.38 103 MET A O 1
ATOM 814 N N . LEU A 1 104 ? 2.987 5.955 11.507 1.00 95.62 104 LEU A N 1
ATOM 815 C CA . LEU A 1 104 ? 1.822 5.460 12.241 1.00 95.62 104 LEU A CA 1
ATOM 816 C C . LEU A 1 104 ? 0.529 6.179 11.825 1.00 95.62 104 LEU A C 1
ATOM 818 O O . LEU A 1 104 ? -0.505 5.541 11.636 1.00 95.62 104 LEU A O 1
ATOM 822 N N . SER A 1 105 ? 0.586 7.498 11.609 1.00 91.88 105 SER A N 1
ATOM 823 C CA . SER A 1 105 ? -0.560 8.273 11.107 1.00 91.88 105 SER A CA 1
ATOM 824 C C . SER A 1 105 ? -1.005 7.788 9.728 1.00 91.88 105 SER A C 1
ATOM 826 O O . SER A 1 105 ? -2.198 7.609 9.479 1.00 91.88 105 SER A O 1
ATOM 828 N N . MET A 1 106 ? -0.046 7.534 8.839 1.00 92.12 106 MET A N 1
ATOM 829 C CA . MET A 1 106 ? -0.330 7.050 7.491 1.00 92.12 106 MET A CA 1
ATOM 830 C C . MET A 1 106 ? -0.803 5.597 7.493 1.00 92.12 106 MET A C 1
ATOM 832 O O . MET A 1 106 ? -1.729 5.272 6.758 1.00 92.12 106 MET A O 1
ATOM 836 N N . LEU A 1 107 ? -0.292 4.751 8.393 1.00 96.94 107 LEU A N 1
ATOM 837 C CA . LEU A 1 107 ? -0.819 3.404 8.612 1.00 96.94 107 LEU A CA 1
ATOM 838 C C . LEU A 1 107 ? -2.301 3.442 9.015 1.00 96.94 107 LEU A C 1
ATOM 840 O O . LEU A 1 107 ? -3.105 2.690 8.460 1.00 96.94 107 LEU A O 1
ATOM 844 N N . ILE A 1 108 ? -2.695 4.351 9.918 1.00 95.12 108 ILE A N 1
ATOM 845 C CA . ILE A 1 108 ? -4.108 4.556 10.283 1.00 95.12 108 ILE A CA 1
ATOM 846 C C . ILE A 1 108 ? -4.924 4.974 9.051 1.00 95.12 108 ILE A C 1
ATOM 848 O O . ILE A 1 108 ? -6.009 4.433 8.829 1.00 95.12 108 ILE A O 1
ATOM 852 N N . ASN A 1 109 ? -4.415 5.897 8.226 1.00 93.31 109 ASN A N 1
ATOM 853 C CA . ASN A 1 109 ? -5.084 6.316 6.990 1.00 93.31 109 ASN A CA 1
ATOM 854 C C . ASN A 1 109 ? -5.319 5.136 6.031 1.00 93.31 109 ASN A C 1
ATOM 856 O O . ASN A 1 109 ? -6.421 4.955 5.501 1.00 93.31 109 ASN A O 1
ATOM 860 N N . THR A 1 110 ? -4.307 4.290 5.846 1.00 94.94 110 THR A N 1
ATOM 861 C CA . THR A 1 110 ? -4.407 3.099 4.999 1.00 94.94 110 THR A CA 1
ATOM 862 C C . THR A 1 110 ? -5.407 2.102 5.585 1.00 94.94 110 THR A C 1
ATOM 864 O O . THR A 1 110 ? -6.272 1.616 4.858 1.00 94.94 110 THR A O 1
ATOM 867 N N . CYS A 1 111 ? -5.412 1.886 6.905 1.00 97.56 111 CYS A N 1
ATOM 868 C CA . CYS A 1 111 ? -6.419 1.057 7.581 1.00 97.56 111 CYS A CA 1
ATOM 869 C C . CYS A 1 111 ? -7.847 1.572 7.355 1.00 97.56 111 CYS A C 1
ATOM 871 O O . CYS A 1 111 ? -8.746 0.784 7.071 1.00 97.56 111 CYS A O 1
ATOM 873 N N . VAL A 1 112 ? -8.076 2.887 7.445 1.00 94.50 112 VAL A N 1
ATOM 874 C CA . VAL A 1 112 ? -9.387 3.499 7.147 1.00 94.50 112 VAL A CA 1
ATOM 875 C C . VAL A 1 112 ? -9.823 3.183 5.718 1.00 94.50 112 VAL A C 1
ATOM 877 O O . VAL A 1 112 ? -10.993 2.875 5.485 1.00 94.50 112 VAL A O 1
ATOM 880 N N . THR A 1 113 ? -8.873 3.221 4.787 1.00 92.31 113 THR A N 1
ATOM 881 C CA . THR A 1 113 ? -9.098 2.995 3.360 1.00 92.31 113 THR A CA 1
ATOM 882 C C . THR A 1 113 ? -9.478 1.542 3.055 1.00 92.31 113 THR A C 1
ATOM 884 O O . THR A 1 113 ? -10.417 1.310 2.299 1.00 92.31 113 THR A O 1
ATOM 887 N N . ILE A 1 114 ? -8.828 0.560 3.690 1.00 95.69 114 ILE A N 1
ATOM 888 C CA . ILE A 1 114 ? -9.123 -0.879 3.513 1.00 95.69 114 ILE A CA 1
ATOM 889 C C . ILE A 1 114 ? -9.954 -1.483 4.658 1.00 95.69 114 ILE A C 1
ATOM 891 O O . ILE A 1 114 ? -9.874 -2.684 4.932 1.00 95.69 114 ILE A O 1
ATOM 895 N N . TYR A 1 115 ? -10.787 -0.656 5.295 1.00 97.94 115 TYR A N 1
ATOM 896 C CA . TYR A 1 115 ? -11.597 -0.941 6.484 1.00 97.94 115 TYR A CA 1
ATOM 897 C C . TYR A 1 115 ? -10.783 -1.193 7.776 1.00 97.94 115 TYR A C 1
ATOM 899 O O . TYR A 1 115 ? -10.042 -2.174 7.850 1.00 97.94 115 TYR A O 1
ATOM 907 N N . PRO A 1 116 ? -10.977 -0.384 8.840 1.00 97.25 116 PRO A N 1
ATOM 908 C CA . PRO A 1 116 ? -10.118 -0.412 10.028 1.00 97.25 116 PRO A CA 1
ATOM 909 C C . PRO A 1 116 ? -10.575 -1.387 11.126 1.00 97.25 116 PRO A C 1
ATOM 911 O O . PRO A 1 116 ? -9.950 -1.446 12.179 1.00 97.25 116 PRO A O 1
ATOM 914 N N . GLY A 1 117 ? -11.688 -2.107 10.945 1.00 98.12 117 GLY A N 1
ATOM 915 C CA . GLY A 1 117 ? -12.392 -2.751 12.061 1.00 98.12 117 GLY A CA 1
ATOM 916 C C . GLY A 1 117 ? -11.590 -3.800 12.832 1.00 98.12 117 GLY A C 1
ATOM 917 O O . GLY A 1 117 ? -11.739 -3.891 14.044 1.00 98.12 117 GLY A O 1
ATOM 918 N N . GLU A 1 118 ? -10.731 -4.562 12.159 1.00 98.38 118 GLU A N 1
ATOM 919 C CA . GLU A 1 118 ? -9.868 -5.573 12.784 1.00 98.38 118 GLU A CA 1
ATOM 920 C C . GLU A 1 118 ? -8.636 -4.996 13.500 1.00 98.38 118 GLU A C 1
ATOM 922 O O . GLU A 1 118 ? -7.945 -5.746 14.186 1.00 98.38 118 GLU A O 1
ATOM 927 N N . LEU A 1 119 ? -8.362 -3.700 13.319 1.00 98.50 119 LEU A N 1
ATOM 928 C CA . LEU A 1 119 ? -7.249 -2.958 13.931 1.00 98.50 119 LEU A CA 1
ATOM 929 C C . LEU A 1 119 ? -7.753 -1.786 14.786 1.00 98.50 119 LEU A C 1
ATOM 931 O O . LEU A 1 119 ? -7.029 -0.838 15.080 1.00 98.50 119 LEU A O 1
ATOM 935 N N . TYR A 1 120 ? -9.046 -1.782 15.119 1.00 97.88 120 TYR A N 1
ATOM 936 C CA . TYR A 1 120 ? -9.690 -0.631 15.741 1.00 97.88 120 TYR A CA 1
ATOM 937 C C . TYR A 1 120 ? -9.164 -0.349 17.152 1.00 97.88 120 TYR A C 1
ATOM 939 O O . TYR A 1 120 ? -9.094 0.816 17.554 1.00 97.88 120 TYR A O 1
ATOM 947 N N . ASP A 1 121 ? -8.794 -1.392 17.893 1.00 98.00 121 ASP A N 1
ATOM 948 C CA . ASP A 1 121 ? -8.266 -1.249 19.248 1.00 98.00 121 ASP A CA 1
ATOM 949 C C . ASP A 1 121 ? -6.850 -0.658 19.216 1.00 98.00 121 ASP A C 1
ATOM 951 O O . ASP A 1 121 ? -6.575 0.298 19.943 1.00 98.00 121 ASP A O 1
ATOM 955 N N . GLU A 1 122 ? -6.005 -1.119 18.293 1.00 98.44 122 GLU A N 1
ATOM 956 C CA . GLU A 1 122 ? -4.665 -0.592 18.028 1.00 98.44 122 GLU A CA 1
ATOM 957 C C . GLU A 1 122 ? -4.730 0.877 17.572 1.00 98.44 122 GLU A C 1
ATOM 959 O O . GLU A 1 122 ? -4.011 1.732 18.090 1.00 98.44 122 GLU A O 1
ATOM 964 N N . ILE A 1 123 ? -5.666 1.215 16.676 1.00 97.88 123 ILE A N 1
ATOM 965 C CA . ILE A 1 123 ? -5.901 2.597 16.223 1.00 97.88 123 ILE A CA 1
ATOM 966 C C . ILE A 1 123 ? -6.339 3.495 17.390 1.00 97.88 123 ILE A C 1
ATOM 968 O O . ILE A 1 123 ? -5.878 4.632 17.524 1.00 97.88 123 ILE A O 1
ATOM 972 N N . LYS A 1 124 ? -7.234 3.011 18.257 1.00 96.81 124 LYS A N 1
ATOM 973 C CA . LYS A 1 124 ? -7.663 3.752 19.452 1.00 96.81 124 LYS A CA 1
ATOM 974 C C . LYS 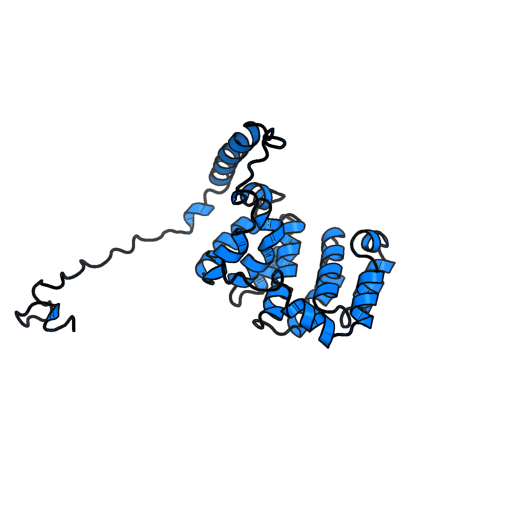A 1 124 ? -6.523 3.983 20.428 1.00 96.81 124 LYS A C 1
ATOM 976 O O . LYS A 1 124 ? -6.429 5.070 21.004 1.00 96.81 124 LYS A O 1
ATOM 981 N N . GLU A 1 125 ? -5.696 2.969 20.638 1.00 96.88 125 GLU A N 1
ATOM 982 C CA . GLU A 1 125 ? -4.520 3.068 21.489 1.00 96.88 125 GLU A CA 1
ATOM 983 C C . GLU A 1 125 ? -3.517 4.080 20.926 1.00 96.88 125 GLU A C 1
ATOM 985 O O . GLU A 1 125 ? -3.066 4.949 21.673 1.00 96.88 125 GLU A O 1
ATOM 990 N N . ALA A 1 126 ? -3.274 4.072 19.612 1.00 95.69 126 ALA A N 1
ATOM 991 C CA . ALA A 1 126 ? -2.427 5.060 18.947 1.00 95.69 126 ALA A CA 1
ATOM 992 C C . ALA A 1 126 ? -2.914 6.499 19.198 1.00 95.69 126 ALA A C 1
ATOM 994 O O . ALA A 1 126 ? -2.144 7.332 19.675 1.00 95.69 126 ALA A O 1
ATOM 995 N N . TYR A 1 127 ? -4.206 6.793 18.994 1.00 93.94 127 TYR A N 1
ATOM 996 C CA . TYR A 1 127 ? -4.758 8.128 19.285 1.00 93.94 127 TYR A CA 1
ATOM 997 C C . TYR A 1 127 ? -4.656 8.526 20.759 1.00 93.94 127 TYR A C 1
ATOM 999 O O . TYR A 1 127 ? -4.478 9.703 21.074 1.00 93.94 127 TYR A O 1
ATOM 1007 N N . LYS A 1 128 ? -4.807 7.565 21.674 1.00 95.44 128 LYS A N 1
ATOM 1008 C CA . LYS A 1 128 ? -4.679 7.817 23.112 1.00 95.44 128 LYS A CA 1
ATOM 1009 C C . LYS A 1 128 ? -3.235 8.146 23.488 1.00 95.44 128 LYS A C 1
ATOM 1011 O O . LYS A 1 128 ? -3.023 9.038 24.307 1.00 95.44 128 LYS A O 1
ATOM 1016 N N . ASN A 1 129 ? -2.275 7.426 22.916 1.00 94.81 129 ASN A N 1
ATOM 1017 C CA . ASN A 1 129 ? -0.852 7.601 23.193 1.00 94.81 129 ASN A CA 1
ATOM 1018 C C . ASN A 1 129 ? -0.314 8.893 22.567 1.00 94.81 129 ASN A C 1
ATOM 1020 O O . ASN A 1 129 ? 0.506 9.570 23.185 1.00 94.81 129 ASN A O 1
ATOM 1024 N N . ASN A 1 130 ? -0.817 9.273 21.390 1.00 92.81 130 ASN A N 1
ATOM 1025 C CA . ASN A 1 130 ? -0.471 10.525 20.733 1.00 92.81 130 ASN A CA 1
ATOM 1026 C C . ASN A 1 130 ? -1.693 11.156 20.027 1.00 92.81 130 ASN A C 1
ATOM 1028 O O . ASN A 1 130 ? -2.037 10.793 18.897 1.00 92.81 130 ASN A O 1
ATOM 1032 N N . PRO A 1 131 ? -2.336 12.159 20.653 1.00 90.31 131 PRO A N 1
ATOM 1033 C CA . PRO A 1 131 ? -3.483 12.848 20.067 1.00 90.31 131 PRO A CA 1
ATOM 1034 C C . PRO A 1 131 ? -3.197 13.572 18.742 1.00 90.31 131 PRO A C 1
ATOM 1036 O O . PRO A 1 131 ? -4.142 13.806 17.987 1.00 90.31 131 PRO A O 1
ATOM 1039 N N . ALA A 1 132 ? -1.937 13.895 18.418 1.00 85.50 132 ALA A N 1
ATOM 1040 C CA . ALA A 1 132 ? -1.581 14.590 17.174 1.00 85.50 132 ALA A CA 1
ATOM 1041 C C . ALA A 1 132 ? -1.892 13.757 15.918 1.00 85.50 132 ALA A C 1
ATOM 1043 O O . ALA A 1 132 ? -2.166 14.315 14.858 1.00 85.50 132 ALA A O 1
ATOM 1044 N N . HIS A 1 133 ? -1.989 12.426 16.037 1.00 82.19 133 HIS A N 1
ATOM 1045 C CA . HIS A 1 133 ? -2.486 11.579 14.947 1.00 82.19 133 HIS A CA 1
ATOM 1046 C C . HIS A 1 133 ? -3.875 12.010 14.458 1.00 82.19 133 HIS A C 1
ATOM 1048 O O . HIS A 1 133 ? -4.198 11.835 13.284 1.00 82.19 133 HIS A O 1
ATOM 1054 N N . SER A 1 134 ? -4.704 12.593 15.334 1.00 75.50 134 SER A N 1
ATOM 1055 C CA . SER A 1 134 ? -6.046 13.066 14.975 1.00 75.50 134 SER A CA 1
ATOM 1056 C C . SER A 1 134 ? -6.050 14.323 14.097 1.00 75.50 134 SER A C 1
ATOM 1058 O O . SER A 1 134 ? -7.068 14.613 13.461 1.00 75.50 134 SER A O 1
ATOM 1060 N N . GLU A 1 135 ? -4.924 15.038 14.025 1.00 74.75 135 GLU A N 1
ATOM 1061 C CA . GLU A 1 135 ? -4.729 16.190 13.141 1.00 74.75 135 GLU A CA 1
ATOM 1062 C C . GLU A 1 135 ? -4.444 15.739 11.704 1.00 74.75 135 GLU A C 1
ATOM 1064 O O . GLU A 1 135 ? -4.951 16.346 10.761 1.00 74.75 135 GLU A O 1
ATOM 1069 N N . VAL A 1 136 ? -3.722 14.623 11.549 1.00 77.56 136 VAL A N 1
ATOM 1070 C CA . VAL A 1 136 ? -3.427 13.992 10.253 1.00 77.56 136 VAL A CA 1
ATOM 1071 C C . VAL A 1 136 ? -4.620 13.166 9.769 1.00 77.56 136 VAL A C 1
ATOM 1073 O O . VAL A 1 136 ? -5.165 13.402 8.692 1.00 77.56 136 VAL A O 1
ATOM 1076 N N . VAL A 1 137 ? -5.084 12.222 10.591 1.00 85.19 137 VAL A N 1
ATOM 1077 C CA . VAL A 1 137 ? -6.243 11.373 10.299 1.00 85.19 137 VAL A CA 1
ATOM 1078 C C . VAL A 1 137 ? -7.283 11.582 11.379 1.00 85.19 137 VAL A C 1
ATOM 1080 O O . VAL A 1 137 ? -7.197 11.032 12.476 1.00 85.19 137 VAL A O 1
ATOM 1083 N N . ARG A 1 138 ? -8.317 12.362 11.057 1.00 81.19 138 ARG A N 1
ATOM 1084 C CA . ARG A 1 138 ? -9.406 12.651 11.997 1.00 81.19 138 ARG A CA 1
ATOM 1085 C C . ARG A 1 138 ? -10.055 11.358 12.488 1.00 81.19 138 ARG A C 1
ATOM 1087 O O . ARG A 1 138 ? -10.436 10.515 11.679 1.00 81.19 138 ARG A O 1
ATOM 1094 N N . THR A 1 139 ? -10.332 11.271 13.786 1.00 87.00 139 THR A N 1
ATOM 1095 C CA . THR A 1 139 ? -11.087 10.155 14.395 1.00 87.00 139 THR A CA 1
ATOM 1096 C C . THR A 1 139 ? -12.435 9.922 13.705 1.00 87.00 139 THR A C 1
ATOM 1098 O O . THR A 1 139 ? -12.823 8.788 13.440 1.00 87.00 139 THR A O 1
ATOM 1101 N N . SER A 1 140 ? -13.094 11.006 13.279 1.00 84.44 140 SER A N 1
ATOM 1102 C CA . SER A 1 140 ? -14.329 10.938 12.489 1.00 84.44 140 SER A CA 1
ATOM 1103 C C . SER A 1 140 ? -14.191 10.151 11.177 1.00 84.44 140 SER A C 1
ATOM 1105 O O . SER A 1 140 ? -15.186 9.621 10.692 1.00 84.44 140 SER A O 1
ATOM 1107 N N . SER A 1 141 ? -13.000 10.074 10.574 1.00 86.06 141 SER A N 1
ATOM 1108 C CA . SER A 1 141 ? -12.754 9.259 9.378 1.00 86.06 141 SER A CA 1
ATOM 1109 C C . SER A 1 141 ? -12.823 7.768 9.704 1.00 86.06 141 SER A C 1
ATOM 1111 O O . SER A 1 141 ? -13.476 7.024 8.972 1.00 86.06 141 SER A O 1
ATOM 1113 N N . VAL A 1 142 ? -12.259 7.354 10.843 1.00 90.56 142 VAL A N 1
ATOM 1114 C CA . VAL A 1 142 ? -12.375 5.983 11.362 1.00 90.56 142 VAL A CA 1
ATOM 1115 C C . VAL A 1 142 ? -13.835 5.656 11.670 1.00 90.56 142 VAL A C 1
ATOM 1117 O O . VAL A 1 142 ? -14.355 4.650 11.192 1.00 90.56 142 VAL A O 1
ATOM 1120 N N . ASP A 1 143 ? -14.540 6.543 12.377 1.00 88.62 143 ASP A N 1
ATOM 1121 C CA . ASP A 1 143 ? -15.952 6.338 12.720 1.00 88.62 143 ASP A CA 1
ATOM 1122 C C . ASP A 1 143 ? -16.845 6.245 11.475 1.00 88.62 143 ASP A C 1
ATOM 1124 O O . ASP A 1 143 ? -17.754 5.412 11.417 1.00 88.62 143 ASP A O 1
ATOM 1128 N N . ARG A 1 144 ? -16.583 7.070 10.449 1.00 88.44 144 ARG A N 1
ATOM 1129 C CA . ARG A 1 144 ? -17.289 6.990 9.160 1.00 88.44 144 ARG A CA 1
ATOM 1130 C C . ARG A 1 144 ? -17.066 5.637 8.489 1.00 88.44 144 ARG A C 1
ATOM 1132 O O . ARG A 1 144 ? -18.046 5.051 8.030 1.00 88.44 144 ARG A O 1
ATOM 1139 N N . ALA A 1 145 ? -15.833 5.130 8.458 1.00 90.88 145 ALA A N 1
ATOM 1140 C CA . ALA A 1 145 ? -15.527 3.821 7.879 1.00 90.88 145 ALA A CA 1
ATOM 1141 C C . ALA A 1 145 ? -16.201 2.677 8.659 1.00 90.88 145 ALA A C 1
ATOM 1143 O O . ALA A 1 145 ? -16.852 1.820 8.060 1.00 90.88 145 ALA A O 1
ATOM 1144 N N . MET A 1 146 ? -16.144 2.710 9.994 1.00 96.81 146 MET A N 1
ATOM 1145 C CA . MET A 1 146 ? -16.813 1.730 10.860 1.00 96.81 146 MET A CA 1
ATOM 1146 C C . MET A 1 146 ? -18.331 1.729 10.657 1.00 96.81 146 MET A C 1
ATOM 1148 O O . MET A 1 146 ? -18.939 0.671 10.512 1.00 96.81 146 MET A O 1
ATOM 1152 N N . LYS A 1 147 ? -18.948 2.915 10.582 1.00 96.00 147 LYS A N 1
ATOM 1153 C CA . LYS A 1 147 ? -20.390 3.067 10.341 1.00 96.00 147 LYS A CA 1
ATOM 1154 C C . LYS A 1 147 ? -20.801 2.615 8.940 1.00 96.00 147 LYS A C 1
ATOM 1156 O O . LYS A 1 147 ? -21.877 2.043 8.785 1.00 96.00 147 LYS A O 1
ATOM 1161 N N . LYS A 1 148 ? -19.978 2.899 7.926 1.00 93.62 148 LYS A N 1
ATOM 1162 C CA . LYS A 1 148 ? -20.204 2.458 6.543 1.00 93.62 148 LYS A CA 1
ATOM 1163 C C . LYS A 1 148 ? -20.146 0.930 6.430 1.00 93.62 148 LYS A C 1
ATOM 1165 O O . LYS A 1 148 ? -20.919 0.349 5.673 1.00 93.62 148 LYS A O 1
ATOM 1170 N N . GLY A 1 149 ? -19.299 0.294 7.238 1.00 97.38 149 GLY A N 1
ATOM 1171 C CA . GLY A 1 149 ? -19.193 -1.155 7.362 1.00 97.38 149 GLY A CA 1
ATOM 1172 C C . GLY A 1 149 ? -18.270 -1.785 6.318 1.00 97.38 149 GLY A C 1
ATOM 1173 O O . GLY A 1 149 ? -18.071 -1.250 5.227 1.00 97.38 149 GLY A O 1
ATOM 1174 N N . LYS A 1 150 ? -17.721 -2.959 6.662 1.00 98.19 150 LYS A N 1
ATOM 1175 C CA . LYS A 1 150 ? -16.649 -3.636 5.908 1.00 98.19 150 LYS A CA 1
ATOM 1176 C C . LYS A 1 150 ? -16.951 -3.783 4.420 1.00 98.19 150 LYS A C 1
ATOM 1178 O O . LYS A 1 150 ? -16.158 -3.347 3.598 1.00 98.19 150 LYS A O 1
ATOM 1183 N N . ALA A 1 151 ? -18.105 -4.352 4.071 1.00 98.06 151 ALA A N 1
ATOM 1184 C CA . ALA A 1 151 ? -18.446 -4.633 2.676 1.00 98.06 151 ALA A CA 1
ATOM 1185 C C . ALA A 1 151 ? -18.470 -3.367 1.801 1.00 98.06 151 ALA A C 1
ATOM 1187 O O . ALA A 1 151 ? -17.945 -3.377 0.695 1.00 98.06 151 ALA A O 1
ATOM 1188 N N . ALA A 1 152 ? -19.038 -2.270 2.308 1.00 96.62 152 ALA A N 1
ATOM 1189 C CA . ALA A 1 152 ? -19.150 -1.033 1.546 1.00 96.62 152 ALA A CA 1
ATOM 1190 C C . ALA A 1 152 ? -17.823 -0.261 1.477 1.00 96.62 152 ALA A C 1
ATOM 1192 O O . ALA A 1 152 ? -17.549 0.367 0.462 1.00 96.62 152 ALA A O 1
ATOM 1193 N N . VAL A 1 153 ? -16.992 -0.303 2.525 1.00 94.81 153 VAL A N 1
ATOM 1194 C CA . VAL A 1 153 ? -15.641 0.287 2.475 1.00 94.81 153 VAL A CA 1
ATOM 1195 C C . VAL A 1 153 ? -14.751 -0.471 1.491 1.00 94.81 153 VAL A C 1
ATOM 1197 O O . VAL A 1 153 ? -14.049 0.149 0.705 1.00 94.81 153 VAL A O 1
ATOM 1200 N N . LEU A 1 154 ? -14.817 -1.804 1.481 1.00 96.94 154 LEU A N 1
ATOM 1201 C CA . LEU A 1 154 ? -14.045 -2.605 0.530 1.00 96.94 154 LEU A CA 1
ATOM 1202 C C . LEU A 1 154 ? -14.536 -2.444 -0.913 1.00 96.94 154 LEU A C 1
ATOM 1204 O O . LEU A 1 154 ? -13.720 -2.510 -1.826 1.00 96.94 154 LEU A O 1
ATOM 1208 N N . ALA A 1 155 ? -15.830 -2.194 -1.130 1.00 95.81 155 ALA A N 1
ATOM 1209 C CA . ALA A 1 155 ? -16.344 -1.838 -2.451 1.00 95.81 155 ALA A CA 1
ATOM 1210 C C . ALA A 1 155 ? -15.746 -0.508 -2.945 1.00 95.81 155 ALA A C 1
ATOM 1212 O O . ALA A 1 155 ? -15.182 -0.475 -4.030 1.00 95.81 155 ALA A O 1
ATOM 1213 N N . ASP A 1 156 ? -15.755 0.547 -2.118 1.00 90.81 156 ASP A N 1
ATOM 1214 C CA . ASP A 1 156 ? -15.090 1.817 -2.457 1.00 90.81 156 ASP A CA 1
ATOM 1215 C C . ASP A 1 156 ? -13.593 1.634 -2.733 1.00 90.81 156 ASP A C 1
ATOM 1217 O O . ASP A 1 156 ? -13.056 2.220 -3.668 1.00 90.81 156 ASP A O 1
ATOM 1221 N N . ALA A 1 157 ? -12.909 0.834 -1.909 1.00 91.88 157 ALA A N 1
ATOM 1222 C CA . ALA A 1 157 ? -11.493 0.541 -2.090 1.00 91.88 157 ALA A CA 1
ATOM 1223 C C . ALA A 1 157 ? -11.240 -0.196 -3.415 1.00 91.88 157 ALA A C 1
ATOM 1225 O O . ALA A 1 157 ? -10.274 0.101 -4.110 1.00 91.88 157 ALA A O 1
ATOM 1226 N N . SER A 1 158 ? -12.147 -1.098 -3.798 1.00 91.31 158 SER A N 1
ATOM 1227 C CA . SER A 1 158 ? -12.101 -1.806 -5.080 1.00 91.31 158 SER A CA 1
ATOM 1228 C C . SER A 1 158 ? -12.368 -0.885 -6.275 1.00 91.31 158 SER A C 1
ATOM 1230 O O . SER A 1 158 ? -11.880 -1.169 -7.361 1.00 91.31 158 SER A O 1
ATOM 1232 N N . ASP A 1 159 ? -13.076 0.228 -6.096 1.00 88.25 159 ASP A N 1
ATOM 1233 C CA . ASP A 1 159 ? -13.292 1.226 -7.154 1.00 88.25 159 ASP A CA 1
ATOM 1234 C C . ASP A 1 159 ? -12.202 2.320 -7.173 1.00 88.25 159 ASP A C 1
ATOM 1236 O O . ASP A 1 159 ? -12.118 3.127 -8.102 1.00 88.25 159 ASP A O 1
ATOM 1240 N N . ASN A 1 160 ? -11.340 2.368 -6.154 1.00 87.12 160 ASN A N 1
ATOM 1241 C CA . ASN A 1 160 ? -10.302 3.380 -6.027 1.00 87.12 160 ASN A CA 1
ATOM 1242 C C . ASN A 1 160 ? -9.079 3.041 -6.891 1.00 87.12 160 ASN A C 1
ATOM 1244 O O . ASN A 1 160 ? -8.273 2.185 -6.530 1.00 87.12 160 ASN A O 1
ATOM 1248 N N . LYS A 1 161 ? -8.872 3.788 -7.984 1.00 86.56 161 LYS A N 1
ATOM 1249 C CA . LYS A 1 161 ? -7.730 3.597 -8.900 1.00 86.56 161 LYS A CA 1
ATOM 1250 C C . LYS A 1 161 ? -6.353 3.609 -8.217 1.00 86.56 161 LYS A C 1
ATOM 1252 O O . LYS A 1 161 ? -5.434 2.949 -8.696 1.00 86.56 161 LYS A O 1
ATOM 1257 N N . TYR A 1 162 ? -6.204 4.317 -7.095 1.00 86.38 162 TYR A N 1
ATOM 1258 C CA . TYR A 1 162 ? -4.938 4.411 -6.360 1.00 86.38 162 TYR A CA 1
ATOM 1259 C C . TYR A 1 162 ? -4.627 3.164 -5.515 1.00 86.38 162 TYR A C 1
ATOM 1261 O O . TYR A 1 162 ? -3.499 3.004 -5.059 1.00 86.38 162 TYR A O 1
ATOM 1269 N N . LEU A 1 163 ? -5.600 2.265 -5.335 1.00 90.56 163 LEU A N 1
ATOM 1270 C CA . LEU A 1 163 ? -5.434 0.975 -4.654 1.00 90.56 163 LEU A CA 1
ATOM 1271 C C . LEU A 1 163 ? -5.299 -0.201 -5.623 1.00 90.56 163 LEU A C 1
ATOM 1273 O O . LEU A 1 163 ? -5.321 -1.351 -5.198 1.00 90.56 163 LEU A O 1
ATOM 1277 N N . HIS A 1 164 ? -5.125 0.078 -6.912 1.00 91.19 164 HIS A N 1
ATOM 1278 C CA . HIS A 1 164 ? -4.892 -0.940 -7.929 1.00 91.19 164 HIS A CA 1
ATOM 1279 C C . HIS A 1 164 ? -3.546 -0.752 -8.587 1.00 91.19 164 HIS A C 1
ATOM 1281 O O . HIS A 1 164 ? -3.008 0.355 -8.668 1.00 91.19 164 HIS A O 1
ATOM 1287 N N . LYS A 1 165 ? -3.002 -1.847 -9.105 1.00 95.44 165 LYS A N 1
ATOM 1288 C CA . LYS A 1 165 ? -1.809 -1.796 -9.943 1.00 95.44 165 LYS A CA 1
ATOM 1289 C C . LYS A 1 165 ? -2.060 -0.917 -11.175 1.00 95.44 165 LYS A C 1
ATOM 1291 O O . LYS A 1 165 ? -3.188 -0.735 -11.627 1.00 95.44 165 LYS A O 1
ATOM 1296 N N . ILE A 1 166 ? -0.995 -0.341 -11.724 1.00 93.50 166 ILE A N 1
ATOM 1297 C CA . ILE A 1 166 ? -1.094 0.497 -12.927 1.00 93.50 166 ILE A CA 1
ATOM 1298 C C . ILE A 1 166 ? -1.399 -0.418 -14.115 1.00 93.50 166 ILE A C 1
ATOM 1300 O O . ILE A 1 166 ? -0.569 -1.261 -14.432 1.00 93.50 166 ILE A O 1
ATOM 1304 N N . GLU A 1 167 ? -2.558 -0.292 -14.758 1.00 92.19 167 GLU A N 1
ATOM 1305 C CA . GLU A 1 167 ? -2.953 -1.143 -15.902 1.00 92.19 167 GLU A CA 1
ATOM 1306 C C . GLU A 1 167 ? -2.819 -0.428 -17.254 1.00 92.19 167 GLU A C 1
ATOM 1308 O O . GLU A 1 167 ? -2.490 -1.045 -18.267 1.00 92.19 167 GLU A O 1
ATOM 1313 N N . ASP A 1 168 ? -3.026 0.889 -17.280 1.00 91.44 168 ASP A N 1
ATOM 1314 C CA . ASP A 1 168 ? -2.963 1.697 -18.496 1.00 91.44 168 ASP A CA 1
ATOM 1315 C C . ASP A 1 168 ? -2.193 2.990 -18.226 1.00 91.44 168 ASP A C 1
ATOM 1317 O O . ASP A 1 168 ? -2.750 3.992 -17.789 1.00 91.44 168 ASP A O 1
ATOM 1321 N N . THR A 1 169 ? -0.891 2.971 -18.519 1.00 90.75 169 THR A N 1
ATOM 1322 C CA . THR A 1 169 ? -0.007 4.132 -18.341 1.00 90.75 169 THR A CA 1
ATOM 1323 C C . THR A 1 169 ? -0.512 5.343 -19.136 1.00 90.75 169 THR A C 1
ATOM 1325 O O . THR A 1 169 ? -0.336 6.467 -18.687 1.00 90.75 169 THR A O 1
ATOM 1328 N N . ILE A 1 170 ? -1.151 5.156 -20.298 1.00 89.19 170 ILE A N 1
ATOM 1329 C CA . ILE A 1 170 ? -1.667 6.289 -21.081 1.00 89.19 170 ILE A CA 1
ATOM 1330 C C . ILE A 1 170 ? -2.843 6.932 -20.346 1.00 89.19 170 ILE A C 1
ATOM 1332 O O . ILE A 1 170 ? -2.920 8.155 -20.291 1.00 89.19 170 ILE A O 1
ATOM 1336 N N . ALA A 1 171 ? -3.749 6.131 -19.783 1.00 87.94 171 ALA A N 1
ATOM 1337 C CA . ALA A 1 171 ? -4.851 6.651 -18.977 1.00 87.94 171 ALA A CA 1
ATOM 1338 C C . ALA A 1 171 ? -4.363 7.331 -17.689 1.00 87.94 171 ALA A C 1
ATOM 1340 O O . ALA A 1 171 ? -4.916 8.362 -17.326 1.00 87.94 171 ALA A O 1
ATOM 1341 N N . GLU A 1 172 ? -3.321 6.803 -17.034 1.00 86.25 172 GLU A N 1
ATOM 1342 C CA . GLU A 1 172 ? -2.732 7.433 -15.839 1.00 86.25 172 GLU A CA 1
ATOM 1343 C C . GLU A 1 172 ? -2.149 8.822 -16.134 1.00 86.25 172 GLU A C 1
ATOM 1345 O O . GLU A 1 172 ? -2.311 9.735 -15.332 1.00 86.25 172 GLU A O 1
ATOM 1350 N N . LEU A 1 173 ? -1.469 8.975 -17.276 1.00 86.44 173 LEU A N 1
ATOM 1351 C CA . LEU A 1 173 ? -0.728 10.194 -17.617 1.00 86.44 173 LEU A CA 1
ATOM 1352 C C . LEU A 1 173 ? -1.560 11.230 -18.382 1.00 86.44 173 LEU A C 1
ATOM 1354 O O . LEU A 1 173 ? -1.123 12.365 -18.523 1.00 86.44 173 LEU A O 1
ATOM 1358 N N . ARG A 1 174 ? -2.730 10.856 -18.916 1.00 85.44 174 ARG A N 1
ATOM 1359 C CA . ARG A 1 174 ? -3.520 11.721 -19.813 1.00 85.44 174 ARG A CA 1
ATOM 1360 C C . ARG A 1 174 ? -3.901 13.057 -19.181 1.00 85.44 174 ARG A C 1
ATOM 1362 O O . ARG A 1 174 ? -3.937 14.053 -19.894 1.00 85.44 174 ARG A O 1
ATOM 1369 N N . ASP A 1 175 ? -4.201 13.044 -17.889 1.00 78.44 175 ASP A N 1
ATOM 1370 C CA . ASP A 1 175 ? -4.722 14.203 -17.161 1.00 78.44 175 ASP A CA 1
ATOM 1371 C C . ASP A 1 175 ? -3.602 14.998 -16.463 1.00 78.44 175 ASP A C 1
ATOM 1373 O O . ASP A 1 175 ? -3.869 15.815 -15.587 1.00 78.44 175 ASP A O 1
ATOM 1377 N N . TRP A 1 176 ? -2.333 14.736 -16.799 1.00 81.56 176 TRP A N 1
ATOM 1378 C CA . TRP A 1 176 ? -1.223 15.541 -16.298 1.00 81.56 176 TRP A CA 1
ATOM 1379 C C . TRP A 1 176 ? -1.241 16.927 -16.941 1.00 81.56 176 TRP A C 1
ATOM 1381 O O . TRP A 1 176 ? -1.443 17.050 -18.150 1.00 81.56 176 TRP A O 1
ATOM 1391 N N . GLY A 1 177 ? -0.948 17.960 -16.145 1.00 75.19 177 GLY A N 1
ATOM 1392 C CA . GLY A 1 177 ? -0.979 19.359 -16.587 1.00 75.19 177 GLY A CA 1
ATOM 1393 C C . GLY A 1 177 ? -0.113 19.645 -17.820 1.00 75.19 177 GLY A C 1
ATOM 1394 O O . GLY A 1 177 ? -0.476 20.473 -18.645 1.00 75.19 177 GLY A O 1
ATOM 1395 N N . CYS A 1 178 ? 0.974 18.893 -18.033 1.00 72.56 178 CYS A N 1
ATOM 1396 C CA . CYS A 1 178 ? 1.829 19.023 -19.220 1.00 72.56 178 CYS A CA 1
ATOM 1397 C C . CYS A 1 178 ? 1.157 18.611 -20.546 1.00 72.56 178 CYS A C 1
ATOM 1399 O O . CYS A 1 178 ? 1.706 18.870 -21.618 1.00 72.56 178 CYS A O 1
ATOM 1401 N N . PHE A 1 179 ? -0.015 17.970 -20.490 1.00 75.88 179 PHE A N 1
ATOM 1402 C CA . PHE A 1 179 ? -0.843 17.636 -21.650 1.00 75.88 179 PHE A CA 1
ATOM 1403 C C . PHE A 1 179 ? -2.108 18.505 -21.759 1.00 75.88 179 PHE A C 1
ATOM 1405 O O . PHE A 1 179 ? -2.883 18.326 -22.706 1.00 75.88 179 PHE A O 1
ATOM 1412 N N . GLU A 1 180 ? -2.325 19.454 -20.842 1.00 71.12 180 GLU A N 1
ATOM 1413 C CA . GLU A 1 180 ? -3.371 20.467 -20.988 1.00 71.12 180 GLU A CA 1
ATOM 1414 C C . GLU A 1 180 ? -2.949 21.497 -22.050 1.00 71.12 180 GLU A C 1
ATOM 1416 O O . GLU A 1 180 ? -1.829 21.998 -22.068 1.00 71.12 180 GLU A O 1
ATOM 1421 N N . ASN A 1 181 ? -3.846 21.800 -22.994 1.00 60.16 181 ASN A N 1
ATOM 1422 C CA . ASN A 1 181 ? -3.545 22.687 -24.129 1.00 60.16 181 ASN A CA 1
ATOM 1423 C C . ASN A 1 181 ? -3.510 24.185 -23.758 1.00 60.16 181 ASN A C 1
ATOM 1425 O O . ASN A 1 181 ? -3.242 25.014 -24.628 1.00 60.16 181 ASN A O 1
ATOM 1429 N N . GLU A 1 182 ? -3.809 24.544 -22.510 1.00 58.41 182 GLU A N 1
ATOM 1430 C CA . GLU A 1 182 ? -3.732 25.918 -22.010 1.00 58.41 182 GLU A CA 1
ATOM 1431 C C . GLU A 1 182 ? -2.452 26.070 -21.187 1.00 58.41 182 GLU A C 1
ATOM 1433 O O . GLU A 1 182 ? -2.428 25.864 -19.979 1.00 58.41 182 GLU A O 1
ATOM 1438 N N . TYR A 1 183 ? -1.368 26.413 -21.885 1.00 51.72 183 TYR A N 1
ATOM 1439 C CA . TYR A 1 183 ? -0.121 26.853 -21.268 1.00 51.72 183 TYR A CA 1
ATOM 1440 C C . TYR A 1 183 ? -0.420 28.139 -20.484 1.00 51.72 183 TYR A C 1
ATOM 1442 O O . TYR A 1 183 ? -0.729 29.172 -21.084 1.00 51.72 183 TYR A O 1
ATOM 1450 N N . ASN A 1 184 ? -0.429 28.063 -19.154 1.00 53.84 184 ASN A N 1
ATOM 1451 C CA . ASN A 1 184 ? -0.638 29.224 -18.299 1.00 53.84 184 ASN A CA 1
ATOM 1452 C C . ASN A 1 184 ? 0.735 29.731 -17.837 1.00 53.84 184 ASN A C 1
ATOM 1454 O O . ASN A 1 184 ? 1.279 29.223 -16.860 1.00 53.84 184 ASN A O 1
ATOM 1458 N N . ASP A 1 185 ? 1.279 30.730 -18.544 1.00 52.06 185 ASP A N 1
ATOM 1459 C CA . ASP A 1 185 ? 2.598 31.360 -18.309 1.00 52.06 185 ASP A CA 1
ATOM 1460 C C . ASP A 1 185 ? 2.767 31.979 -16.896 1.00 52.06 185 ASP A C 1
ATOM 1462 O O . ASP A 1 185 ? 3.795 32.571 -16.582 1.00 52.06 185 ASP A O 1
ATOM 1466 N N . GLU A 1 186 ? 1.754 31.894 -16.030 1.00 52.00 186 GLU A N 1
ATOM 1467 C CA . GLU A 1 186 ? 1.739 32.512 -14.700 1.00 52.00 186 GLU A CA 1
ATOM 1468 C C . GLU A 1 186 ? 2.539 31.726 -13.639 1.00 52.00 186 GLU A C 1
ATOM 1470 O O . GLU A 1 186 ? 2.757 32.246 -12.546 1.00 52.00 186 GLU A O 1
ATOM 1475 N N . TYR A 1 187 ? 2.993 30.503 -13.952 1.00 49.44 187 TYR A N 1
ATOM 1476 C CA . TYR A 1 187 ? 3.710 29.607 -13.026 1.00 49.44 187 TYR A CA 1
ATOM 1477 C C . TYR A 1 187 ? 5.108 29.165 -13.500 1.00 49.44 187 TYR A C 1
ATOM 1479 O O . TYR A 1 187 ? 5.719 28.321 -12.851 1.00 49.44 187 TYR A O 1
ATOM 1487 N N . ASP A 1 188 ? 5.634 29.726 -14.592 1.00 44.41 188 ASP A N 1
ATOM 1488 C CA . ASP A 1 188 ? 6.920 29.321 -15.195 1.00 44.41 188 ASP A CA 1
ATOM 1489 C C . ASP A 1 188 ? 8.117 30.135 -14.645 1.00 44.41 188 ASP A C 1
ATOM 1491 O O . ASP A 1 188 ? 9.012 30.545 -15.378 1.00 44.41 188 ASP A O 1
ATOM 1495 N N . ASP A 1 189 ? 8.114 30.398 -13.332 1.00 45.47 189 ASP A N 1
ATOM 1496 C CA . ASP A 1 189 ? 9.237 31.018 -12.596 1.00 45.47 189 ASP A CA 1
ATOM 1497 C C . ASP A 1 189 ? 9.970 29.973 -11.728 1.00 45.47 189 ASP A C 1
ATOM 1499 O O . ASP A 1 189 ? 10.532 30.288 -10.679 1.00 45.47 189 ASP A O 1
ATOM 1503 N N . TYR A 1 190 ? 9.924 28.695 -12.129 1.00 48.91 190 TYR A N 1
ATOM 1504 C CA . TYR A 1 190 ? 10.810 27.674 -11.571 1.00 48.91 190 TYR A CA 1
ATOM 1505 C C . TYR A 1 190 ? 12.195 27.868 -12.192 1.00 48.91 190 TYR A C 1
ATOM 1507 O O . TYR A 1 190 ? 12.436 27.503 -13.341 1.00 48.91 190 TYR A O 1
ATOM 1515 N N . ASP A 1 191 ? 13.065 28.527 -11.422 1.00 46.16 191 ASP A N 1
ATOM 1516 C CA . ASP A 1 191 ? 14.458 28.837 -11.740 1.00 46.16 191 ASP A CA 1
ATOM 1517 C C . ASP A 1 191 ? 15.170 27.673 -12.461 1.00 46.16 191 ASP A C 1
ATOM 1519 O O . ASP A 1 191 ? 15.218 26.543 -11.968 1.00 46.16 191 ASP A O 1
ATOM 1523 N N . ASP A 1 192 ? 15.850 27.995 -13.568 1.00 49.59 192 ASP A N 1
ATOM 1524 C CA . ASP A 1 192 ? 16.800 27.147 -14.317 1.00 49.59 192 ASP A CA 1
ATOM 1525 C C . ASP A 1 192 ? 17.891 26.476 -13.430 1.00 49.59 192 ASP A C 1
ATOM 1527 O O . ASP A 1 192 ? 18.685 25.656 -13.904 1.00 49.59 192 ASP A O 1
ATOM 1531 N N . GLU A 1 193 ? 17.963 26.805 -12.136 1.00 49.03 193 GLU A N 1
ATOM 1532 C CA . GLU A 1 193 ? 18.847 26.181 -11.150 1.00 49.03 193 GLU A CA 1
ATOM 1533 C C . GLU A 1 193 ? 18.441 24.738 -10.786 1.00 49.03 193 GLU A C 1
ATOM 1535 O O . GLU A 1 193 ? 19.324 23.913 -10.530 1.00 49.03 193 GLU A O 1
ATOM 1540 N N . GLU A 1 194 ? 17.150 24.383 -10.804 1.00 47.97 194 GLU A N 1
ATOM 1541 C CA . GLU A 1 194 ? 16.672 23.056 -10.362 1.00 47.97 194 GLU A CA 1
ATOM 1542 C C . GLU A 1 194 ? 17.013 21.942 -11.375 1.00 47.97 194 GLU A C 1
ATOM 1544 O O . GLU A 1 194 ? 17.405 20.834 -10.992 1.00 47.97 194 GLU A O 1
ATOM 1549 N N . ALA A 1 195 ? 16.998 22.267 -12.675 1.00 48.53 195 ALA A N 1
ATOM 1550 C CA . ALA A 1 195 ? 17.459 21.385 -13.753 1.00 48.53 195 ALA A CA 1
ATOM 1551 C C . ALA A 1 195 ? 18.984 21.154 -13.715 1.00 48.53 195 ALA A C 1
ATOM 1553 O O . ALA A 1 195 ? 19.470 20.058 -14.000 1.00 48.53 195 ALA A O 1
ATOM 1554 N N . PHE A 1 196 ? 19.762 22.168 -13.315 1.00 45.19 196 PHE A N 1
ATOM 1555 C CA . PHE A 1 196 ? 21.209 22.026 -13.119 1.00 45.19 196 PHE A CA 1
ATOM 1556 C C . PHE A 1 196 ? 21.534 21.194 -11.868 1.00 45.19 196 PHE A C 1
ATOM 1558 O O . PHE A 1 196 ? 22.506 20.432 -11.860 1.00 45.19 196 PHE A O 1
ATOM 1565 N N . PHE A 1 197 ? 20.714 21.310 -10.819 1.00 43.84 197 PHE A N 1
ATOM 1566 C CA . PHE A 1 197 ? 20.856 20.536 -9.587 1.00 43.84 197 PHE A CA 1
ATOM 1567 C C . PHE A 1 197 ? 20.622 19.040 -9.824 1.00 43.84 197 PHE A C 1
ATOM 1569 O O . PHE A 1 197 ? 21.422 18.228 -9.359 1.00 43.84 197 PHE A O 1
ATOM 1576 N N . THR A 1 198 ? 19.604 18.670 -10.606 1.00 49.88 198 THR A N 1
ATOM 1577 C CA . THR A 1 198 ? 19.290 17.262 -10.916 1.00 49.88 198 THR A CA 1
ATOM 1578 C C . THR A 1 198 ? 20.400 16.572 -11.713 1.00 49.88 198 THR A C 1
ATOM 1580 O O . THR A 1 198 ? 20.793 15.459 -11.355 1.00 49.88 198 THR A O 1
ATOM 1583 N N . ASP A 1 199 ? 20.985 17.230 -12.719 1.00 52.78 199 ASP A N 1
ATOM 1584 C CA . ASP A 1 199 ? 22.093 16.664 -13.510 1.00 52.78 199 ASP A CA 1
ATOM 1585 C C . ASP A 1 199 ? 23.378 16.483 -12.678 1.00 52.78 199 ASP A C 1
ATOM 1587 O O . ASP A 1 199 ? 24.024 15.429 -12.720 1.00 52.78 199 ASP A O 1
ATOM 1591 N N . LEU A 1 200 ? 23.745 17.482 -11.863 1.00 53.44 200 LEU A N 1
ATOM 1592 C CA . LEU A 1 200 ? 24.933 17.406 -11.002 1.00 53.44 200 LEU A CA 1
ATOM 1593 C C . LEU A 1 200 ? 24.771 16.344 -9.904 1.00 53.44 200 LEU A C 1
ATOM 1595 O O . LEU A 1 200 ? 25.727 15.652 -9.535 1.00 53.44 200 LEU A O 1
ATOM 1599 N N . PHE A 1 201 ? 23.554 16.223 -9.381 1.00 52.75 201 PHE A N 1
ATOM 1600 C CA . PHE A 1 201 ? 23.189 15.261 -8.355 1.00 52.75 201 PHE A CA 1
ATOM 1601 C C . PHE A 1 201 ? 23.172 13.831 -8.895 1.00 52.75 201 PHE A C 1
ATOM 1603 O O . PHE A 1 201 ? 23.720 12.940 -8.244 1.00 52.75 201 PHE A O 1
ATOM 1610 N N . PHE A 1 202 ? 22.648 13.604 -10.104 1.00 53.94 202 PHE A N 1
ATOM 1611 C CA . PHE A 1 202 ? 22.702 12.297 -10.761 1.00 53.94 202 PHE A CA 1
ATOM 1612 C C . PHE A 1 202 ? 24.157 11.850 -10.960 1.00 53.94 202 PHE A C 1
ATOM 1614 O O . PHE A 1 202 ? 24.530 10.731 -10.606 1.00 53.94 202 PHE A O 1
ATOM 1621 N N . ASP A 1 203 ? 25.032 12.752 -11.402 1.00 58.56 203 ASP A N 1
ATOM 1622 C CA . ASP A 1 203 ? 26.470 12.487 -11.503 1.00 58.56 203 ASP A CA 1
ATOM 1623 C C . ASP A 1 203 ? 27.115 12.142 -10.148 1.00 58.56 203 ASP A C 1
ATOM 1625 O O . ASP A 1 203 ? 27.992 11.273 -10.067 1.00 58.56 203 ASP A O 1
ATOM 1629 N N . GLN A 1 204 ? 26.703 12.810 -9.070 1.00 58.84 204 GLN A N 1
ATOM 1630 C CA . GLN A 1 204 ? 27.169 12.546 -7.705 1.00 58.84 204 GLN A CA 1
ATOM 1631 C C . GLN A 1 204 ? 26.679 11.178 -7.197 1.00 58.84 204 GLN A C 1
ATOM 1633 O O . GLN A 1 204 ? 27.462 10.410 -6.629 1.00 58.84 204 GLN A O 1
ATOM 1638 N N . LEU A 1 205 ? 25.409 10.845 -7.445 1.00 57.59 205 LEU A N 1
ATOM 1639 C CA . LEU A 1 205 ? 24.778 9.565 -7.120 1.00 57.59 205 LEU A CA 1
ATOM 1640 C C . LEU A 1 205 ? 25.522 8.401 -7.782 1.00 57.59 205 LEU A C 1
ATOM 1642 O O . LEU A 1 205 ? 25.877 7.428 -7.111 1.00 57.59 205 LEU A O 1
ATOM 1646 N N . MET A 1 206 ? 25.824 8.543 -9.075 1.00 66.00 206 MET A N 1
ATOM 1647 C CA . MET A 1 206 ? 26.549 7.548 -9.867 1.00 66.00 206 MET A CA 1
ATOM 1648 C C . MET A 1 206 ? 28.009 7.391 -9.419 1.00 66.00 206 MET A C 1
ATOM 1650 O O . MET A 1 206 ? 28.542 6.281 -9.442 1.00 66.00 206 MET A O 1
ATOM 1654 N N . LYS A 1 207 ? 28.664 8.471 -8.969 1.00 65.50 207 LYS A N 1
ATOM 1655 C CA . LYS A 1 207 ? 30.032 8.419 -8.414 1.00 65.50 207 LYS A CA 1
ATOM 1656 C C . LYS A 1 207 ? 30.092 7.745 -7.045 1.00 65.50 207 LYS A C 1
ATOM 1658 O O . LYS A 1 207 ? 31.042 7.011 -6.779 1.00 65.50 207 LYS A O 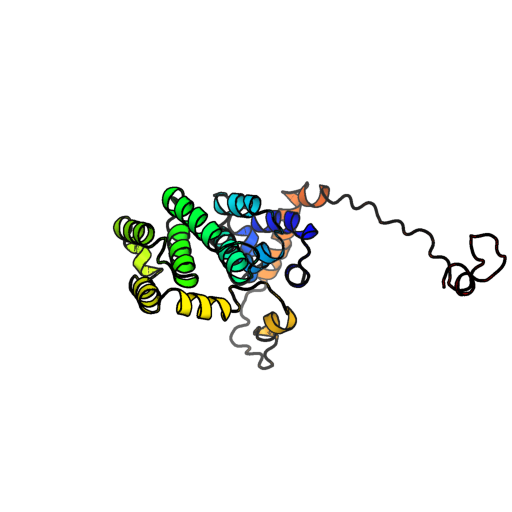1
ATOM 1663 N N . ASN A 1 208 ? 29.104 7.993 -6.187 1.00 59.66 208 ASN A N 1
ATOM 1664 C CA . ASN A 1 208 ? 29.077 7.476 -4.816 1.00 59.66 208 ASN A CA 1
ATOM 1665 C C . ASN A 1 208 ? 28.607 6.020 -4.731 1.00 59.66 208 ASN A C 1
ATOM 1667 O O . ASN A 1 208 ? 28.903 5.347 -3.747 1.00 59.66 208 ASN A O 1
ATOM 1671 N N . ASN A 1 209 ? 27.933 5.518 -5.769 1.00 52.22 209 ASN A N 1
ATOM 1672 C CA . ASN A 1 209 ? 27.436 4.147 -5.839 1.00 52.22 209 ASN A CA 1
ATOM 1673 C C . ASN A 1 209 ? 27.994 3.417 -7.077 1.00 52.22 209 ASN A C 1
ATOM 1675 O O . ASN A 1 209 ? 27.233 3.038 -7.968 1.00 52.22 209 ASN A O 1
ATOM 1679 N N . PRO A 1 210 ? 29.320 3.186 -7.167 1.00 55.19 210 PRO A N 1
ATOM 1680 C CA . PRO A 1 210 ? 29.948 2.597 -8.356 1.00 55.19 210 PRO A CA 1
ATOM 1681 C C . PRO A 1 210 ? 29.484 1.158 -8.634 1.00 55.19 210 PRO A C 1
ATOM 1683 O O . PRO A 1 210 ? 29.556 0.688 -9.772 1.00 55.19 210 PRO A O 1
ATOM 1686 N N . ASP A 1 211 ? 28.965 0.468 -7.614 1.00 58.03 211 ASP A N 1
ATOM 1687 C CA . ASP A 1 211 ? 28.401 -0.875 -7.742 1.00 58.03 211 ASP A CA 1
ATOM 1688 C C . ASP A 1 211 ? 26.960 -0.902 -8.276 1.00 58.03 211 ASP A C 1
ATOM 1690 O O . ASP A 1 211 ? 26.492 -1.956 -8.708 1.00 58.03 211 ASP A O 1
ATOM 1694 N N . PHE A 1 212 ? 26.280 0.249 -8.345 1.00 51.12 212 PHE A N 1
ATOM 1695 C CA . PHE A 1 212 ? 24.916 0.373 -8.874 1.00 51.12 212 PHE A CA 1
ATOM 1696 C C . PHE A 1 212 ? 24.831 -0.015 -10.364 1.00 51.12 212 PHE A C 1
ATOM 1698 O O . PHE A 1 212 ? 23.874 -0.651 -10.797 1.00 51.12 212 PHE A O 1
ATOM 1705 N N . ILE A 1 213 ? 25.877 0.270 -11.155 1.00 50.66 213 ILE A N 1
ATOM 1706 C CA . ILE A 1 213 ? 25.999 -0.234 -12.539 1.00 50.66 213 ILE A CA 1
ATOM 1707 C C . ILE A 1 213 ? 26.585 -1.660 -12.572 1.00 50.66 213 ILE A C 1
ATOM 1709 O O . ILE A 1 213 ? 26.314 -2.431 -13.500 1.00 50.66 213 ILE A O 1
ATOM 1713 N N . SER A 1 214 ? 27.409 -2.037 -11.587 1.00 52.03 214 SER A N 1
ATOM 1714 C CA . SER A 1 214 ? 28.280 -3.218 -11.682 1.00 52.03 214 SER A CA 1
ATOM 1715 C C . SER A 1 214 ? 27.532 -4.557 -11.608 1.00 52.03 214 SER A C 1
ATOM 1717 O O . SER A 1 214 ? 28.070 -5.580 -12.048 1.00 52.03 214 SER A O 1
ATOM 1719 N N . GLN A 1 215 ? 26.270 -4.560 -11.167 1.00 50.31 215 GLN A N 1
ATOM 1720 C CA . GLN A 1 215 ? 25.464 -5.781 -11.055 1.00 50.31 215 GLN A CA 1
ATOM 1721 C C . GLN A 1 215 ? 24.752 -6.204 -12.345 1.00 50.31 215 GLN A C 1
ATOM 1723 O O . GLN A 1 215 ? 24.331 -7.355 -12.463 1.00 50.31 215 GLN A O 1
ATOM 1728 N N . ILE A 1 216 ? 24.705 -5.354 -13.373 1.00 50.72 216 ILE A N 1
ATOM 1729 C CA . ILE A 1 216 ? 24.160 -5.735 -14.680 1.00 50.72 216 ILE A CA 1
ATOM 1730 C C . ILE A 1 216 ? 25.316 -5.957 -15.654 1.00 50.72 216 ILE A C 1
ATOM 1732 O O . ILE A 1 216 ? 25.454 -5.281 -16.674 1.00 50.72 216 ILE A O 1
ATOM 1736 N N . LYS A 1 217 ? 26.135 -6.988 -15.409 1.00 45.44 217 LYS A N 1
ATOM 1737 C CA . LYS A 1 217 ? 26.850 -7.637 -16.519 1.00 45.44 217 LYS A CA 1
ATOM 1738 C C . LYS A 1 217 ? 25.827 -8.378 -17.378 1.00 45.44 217 LYS A C 1
ATOM 1740 O O . LYS A 1 217 ? 25.778 -9.605 -17.397 1.00 45.44 217 LYS A O 1
ATOM 1745 N N . ARG A 1 218 ? 25.016 -7.632 -18.134 1.00 55.56 218 ARG A N 1
ATOM 1746 C CA . ARG A 1 218 ? 24.374 -8.179 -19.328 1.00 55.56 218 ARG A CA 1
ATOM 1747 C C . ARG A 1 218 ? 25.514 -8.531 -20.265 1.00 55.56 218 ARG A C 1
ATOM 1749 O O . ARG A 1 218 ? 26.112 -7.664 -20.898 1.00 55.56 218 ARG A O 1
ATOM 1756 N N . THR A 1 219 ? 25.846 -9.814 -20.328 1.00 52.75 219 THR A N 1
ATOM 1757 C CA . THR A 1 219 ? 26.494 -10.327 -21.527 1.00 52.75 219 THR A CA 1
ATOM 1758 C C . THR A 1 219 ? 25.588 -9.921 -22.687 1.00 52.75 219 THR A C 1
ATOM 1760 O O . THR A 1 219 ? 24.376 -10.151 -22.608 1.00 52.75 219 THR A O 1
ATOM 1763 N N . PRO A 1 220 ? 26.111 -9.239 -23.721 1.00 64.56 220 PRO A N 1
ATOM 1764 C CA . PRO A 1 220 ? 25.324 -8.988 -24.913 1.00 64.56 220 PRO A CA 1
ATOM 1765 C C . PRO A 1 220 ? 24.717 -10.319 -25.340 1.00 64.56 220 PRO A C 1
ATOM 1767 O O . PRO A 1 220 ? 25.450 -11.301 -25.479 1.00 64.56 220 PRO A O 1
ATOM 1770 N N . ILE A 1 221 ? 23.394 -10.374 -25.502 1.00 65.62 221 ILE A N 1
ATOM 1771 C CA . ILE A 1 221 ? 22.763 -11.532 -26.127 1.00 65.62 221 ILE A CA 1
ATOM 1772 C C . ILE A 1 221 ? 23.283 -11.531 -27.561 1.00 65.62 221 ILE A C 1
ATOM 1774 O O . ILE A 1 221 ? 22.807 -10.783 -28.419 1.00 65.62 221 ILE A O 1
ATOM 1778 N N . VAL A 1 222 ? 24.330 -12.316 -27.803 1.00 75.38 222 VAL A N 1
ATOM 1779 C CA . VAL A 1 222 ? 24.827 -12.580 -29.145 1.00 75.38 222 VAL A CA 1
ATOM 1780 C C . VAL A 1 222 ? 23.766 -13.453 -29.785 1.00 75.38 222 VAL A C 1
ATOM 1782 O O . VAL A 1 222 ? 23.734 -14.664 -29.584 1.00 75.38 222 VAL A O 1
ATOM 1785 N N . ASN A 1 223 ? 22.848 -12.818 -30.509 1.00 63.06 223 ASN A N 1
ATOM 1786 C CA . ASN A 1 223 ? 21.938 -13.558 -31.362 1.00 63.06 223 ASN A CA 1
ATOM 1787 C C . ASN A 1 223 ? 22.780 -14.408 -32.309 1.00 63.06 223 ASN A C 1
ATOM 1789 O O . ASN A 1 223 ? 23.677 -13.891 -32.984 1.00 63.06 223 ASN A O 1
ATOM 1793 N N . GLU A 1 224 ? 22.462 -15.696 -32.386 1.00 77.44 224 GLU A N 1
ATOM 1794 C CA . GLU A 1 224 ? 22.960 -16.515 -33.479 1.00 77.44 224 GLU A CA 1
ATOM 1795 C C . GLU A 1 224 ? 22.608 -15.828 -34.811 1.00 77.44 224 GLU A C 1
ATOM 1797 O O . GLU A 1 224 ? 21.569 -15.153 -34.903 1.00 77.44 224 GLU A O 1
ATOM 1802 N N . PRO A 1 225 ? 23.456 -15.953 -35.848 1.00 80.06 225 PRO A N 1
ATOM 1803 C CA . PRO A 1 225 ? 23.171 -15.379 -37.153 1.00 80.06 225 PRO A CA 1
ATOM 1804 C C . PRO A 1 225 ? 21.766 -15.790 -37.597 1.00 80.06 225 PRO A C 1
ATOM 1806 O O . PRO A 1 225 ? 21.494 -16.971 -37.821 1.00 80.06 225 PRO A O 1
ATOM 1809 N N . LYS A 1 226 ? 20.848 -14.821 -37.696 1.00 80.44 226 LYS A N 1
ATOM 1810 C CA . LYS A 1 226 ? 19.478 -15.102 -38.129 1.00 80.44 226 LYS A CA 1
ATOM 1811 C C . LYS A 1 226 ? 19.537 -15.682 -39.538 1.00 80.44 226 LYS A C 1
ATOM 1813 O O . LYS A 1 226 ? 19.921 -14.980 -40.471 1.00 80.44 226 LYS A O 1
ATOM 1818 N N . ILE A 1 227 ? 19.135 -16.944 -39.688 1.00 83.44 227 ILE A N 1
ATOM 1819 C CA . ILE A 1 227 ? 19.039 -17.594 -40.997 1.00 83.44 227 ILE A CA 1
ATOM 1820 C C . ILE A 1 227 ? 18.029 -16.807 -41.827 1.00 83.44 227 ILE A C 1
ATOM 1822 O O . ILE A 1 227 ? 16.847 -16.704 -41.475 1.00 83.44 227 ILE A O 1
ATOM 1826 N N . GLY A 1 228 ? 18.486 -16.237 -42.939 1.00 86.44 228 GLY A N 1
ATOM 1827 C CA . GLY A 1 228 ? 17.629 -15.511 -43.852 1.00 86.44 228 GLY A CA 1
ATOM 1828 C C . GLY A 1 228 ? 16.535 -16.432 -44.378 1.00 86.44 228 GLY A C 1
ATOM 1829 O O . GLY A 1 228 ? 16.760 -17.578 -44.763 1.00 86.44 228 GLY A O 1
ATOM 1830 N N . ARG A 1 229 ? 15.305 -15.923 -44.458 1.00 88.75 229 ARG A N 1
ATOM 1831 C CA . ARG A 1 229 ? 14.124 -16.692 -44.892 1.00 88.75 229 ARG A CA 1
ATOM 1832 C C . ARG A 1 229 ? 14.315 -17.388 -46.261 1.00 88.75 229 ARG A C 1
ATOM 1834 O O . ARG A 1 229 ? 13.641 -18.378 -46.559 1.00 88.75 229 ARG A O 1
ATOM 1841 N N . ASN A 1 230 ? 15.207 -16.874 -47.111 1.00 91.31 230 ASN A N 1
ATOM 1842 C CA . ASN A 1 230 ? 15.544 -17.434 -48.422 1.00 91.31 230 ASN A CA 1
ATOM 1843 C C . ASN A 1 230 ? 16.881 -18.203 -48.477 1.00 91.31 230 ASN A C 1
ATOM 1845 O O . ASN A 1 230 ? 17.170 -18.743 -49.547 1.00 91.31 230 ASN A O 1
ATOM 1849 N N . ASP A 1 231 ? 17.643 -18.273 -47.386 1.00 91.75 231 ASP A N 1
ATOM 1850 C CA . ASP A 1 231 ? 18.955 -18.930 -47.326 1.00 91.75 231 ASP A CA 1
ATOM 1851 C C . ASP A 1 231 ? 18.824 -20.459 -47.376 1.00 91.75 231 ASP A C 1
ATOM 1853 O O . ASP A 1 231 ? 17.741 -20.995 -47.089 1.00 91.75 231 ASP A O 1
ATOM 1857 N N . PRO A 1 232 ? 19.889 -21.188 -47.763 1.00 90.69 232 PRO A N 1
ATOM 1858 C CA . PRO A 1 232 ? 19.922 -22.642 -47.682 1.00 90.69 232 PRO A CA 1
ATOM 1859 C C . PRO A 1 232 ? 19.590 -23.129 -46.269 1.00 90.69 232 PRO A C 1
ATOM 1861 O O . PRO A 1 232 ? 20.113 -22.638 -45.275 1.00 90.69 232 PRO A O 1
ATOM 1864 N N . CYS A 1 233 ? 18.695 -24.105 -46.182 1.00 89.12 233 CYS A N 1
ATOM 1865 C CA . CYS A 1 233 ? 18.244 -24.650 -44.914 1.00 89.12 233 CYS A CA 1
ATOM 1866 C C . CYS A 1 233 ? 19.379 -25.448 -44.238 1.00 89.12 233 CYS A C 1
ATOM 1868 O O . CYS A 1 233 ? 19.938 -26.342 -44.882 1.00 89.12 233 CYS A O 1
ATOM 1870 N N . PRO A 1 234 ? 19.678 -25.210 -42.946 1.00 86.81 234 PRO A N 1
ATOM 1871 C CA . PRO A 1 234 ? 20.832 -25.806 -42.258 1.00 86.81 234 PRO A CA 1
ATOM 1872 C C . PRO A 1 234 ? 20.722 -27.325 -42.055 1.00 86.81 234 PRO A C 1
ATOM 1874 O O . PRO A 1 234 ? 21.712 -27.986 -41.779 1.00 86.81 234 PRO A O 1
ATOM 1877 N N . CYS A 1 235 ? 19.539 -27.913 -42.248 1.00 87.81 235 CYS A N 1
ATOM 1878 C CA . CYS A 1 235 ? 19.311 -29.359 -42.168 1.00 87.81 235 CYS A CA 1
ATOM 1879 C C . CYS A 1 235 ? 19.878 -30.169 -43.354 1.00 87.81 235 CYS A C 1
ATOM 1881 O O . CYS A 1 235 ? 19.625 -31.367 -43.447 1.00 87.81 235 CYS A O 1
ATOM 1883 N N . GLY A 1 236 ? 20.551 -29.523 -44.315 1.00 81.88 236 GLY A N 1
ATOM 1884 C CA . GLY A 1 236 ? 21.145 -30.194 -45.477 1.00 81.88 236 GLY A CA 1
ATOM 1885 C C . GLY A 1 236 ? 20.156 -30.575 -46.585 1.00 81.88 236 GLY A C 1
ATOM 1886 O O . GLY A 1 236 ? 20.535 -31.232 -47.547 1.00 81.88 236 GLY A O 1
ATOM 1887 N N . SER A 1 237 ? 18.894 -30.136 -46.512 1.00 86.44 237 SER A N 1
ATOM 1888 C CA . SER A 1 237 ? 17.864 -30.482 -47.512 1.00 86.44 237 SER A CA 1
ATOM 1889 C C . SER A 1 237 ? 18.070 -29.857 -48.902 1.00 86.44 237 SER A C 1
ATOM 1891 O O . SER A 1 237 ? 17.315 -30.162 -49.827 1.00 86.44 237 SER A O 1
ATOM 1893 N N . GLY A 1 238 ? 19.013 -28.919 -49.046 1.00 85.75 238 GLY A N 1
ATOM 1894 C CA . GLY A 1 238 ? 19.236 -28.143 -50.274 1.00 85.75 238 GLY A CA 1
ATOM 1895 C C . GLY A 1 238 ? 18.119 -27.143 -50.616 1.00 85.75 238 GLY A C 1
ATOM 1896 O O . GLY A 1 238 ? 18.174 -26.483 -51.653 1.00 85.75 238 GLY A O 1
ATOM 1897 N N . LYS A 1 239 ? 17.087 -27.006 -49.771 1.00 88.56 239 LYS A N 1
ATOM 1898 C CA . LYS A 1 239 ? 15.943 -26.099 -49.980 1.00 88.56 239 LYS A CA 1
ATOM 1899 C C . LYS A 1 239 ? 16.123 -24.792 -49.204 1.00 88.56 239 LYS A C 1
ATOM 1901 O O . LYS A 1 239 ? 16.868 -24.742 -48.234 1.00 88.56 239 LYS A O 1
ATOM 1906 N N . LYS A 1 240 ? 15.400 -23.735 -49.601 1.00 90.12 240 LYS A N 1
ATOM 1907 C CA . LYS A 1 240 ? 15.334 -22.470 -48.840 1.00 90.12 240 LYS A CA 1
ATOM 1908 C C 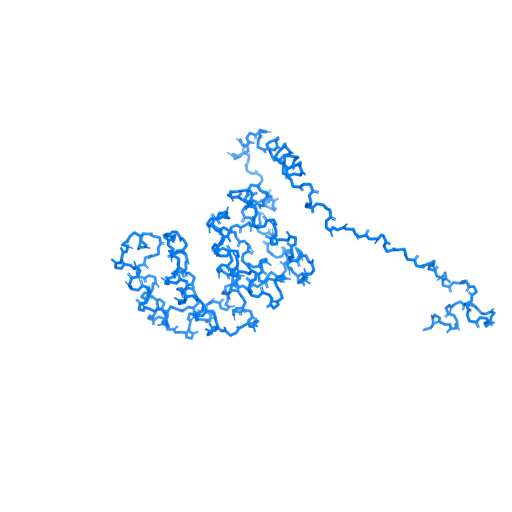. LYS A 1 240 ? 14.707 -22.702 -47.460 1.00 90.12 240 LYS A C 1
ATOM 1910 O O . LYS A 1 240 ? 13.707 -23.419 -47.391 1.00 90.12 240 LYS A O 1
ATOM 1915 N N . TYR A 1 241 ? 15.211 -22.043 -46.413 1.00 92.06 241 TYR A N 1
ATOM 1916 C CA . TYR A 1 241 ? 14.766 -22.201 -45.020 1.00 92.06 241 TYR A CA 1
ATOM 1917 C C . TYR A 1 241 ? 13.235 -22.153 -44.865 1.00 92.06 241 TYR A C 1
ATOM 1919 O O . TYR A 1 241 ? 12.640 -23.111 -44.372 1.00 92.06 241 TYR A O 1
ATOM 1927 N N . LYS A 1 242 ? 12.566 -21.138 -45.436 1.00 90.25 242 LYS A N 1
ATOM 1928 C CA . LYS A 1 242 ? 11.090 -20.989 -45.413 1.00 90.25 242 LYS A CA 1
ATOM 1929 C C . LYS A 1 242 ? 10.279 -22.138 -46.018 1.00 90.25 242 LYS A C 1
ATOM 1931 O O . LYS A 1 242 ? 9.063 -22.171 -45.885 1.00 90.25 242 LYS A O 1
ATOM 1936 N N . LYS A 1 243 ? 10.906 -22.999 -46.824 1.00 89.69 243 LYS A N 1
ATOM 1937 C CA . LYS A 1 243 ? 10.229 -24.110 -47.510 1.00 89.69 243 LYS A CA 1
ATOM 1938 C C . LYS A 1 243 ? 10.405 -25.443 -46.780 1.00 89.69 243 LYS A C 1
ATOM 1940 O O . LYS A 1 243 ? 9.811 -26.424 -47.227 1.00 89.69 243 LYS A O 1
ATOM 1945 N N . TYR A 1 244 ? 11.219 -25.493 -45.724 1.00 89.56 244 TYR A N 1
ATOM 1946 C CA . TYR A 1 244 ? 11.538 -26.732 -45.019 1.00 89.56 244 TYR A CA 1
ATOM 1947 C C . TYR A 1 244 ? 11.498 -26.565 -43.492 1.00 89.56 244 TYR A C 1
ATOM 1949 O O . TYR A 1 244 ? 10.460 -26.866 -42.919 1.00 89.56 244 TYR A O 1
ATOM 1957 N N . CYS A 1 245 ? 12.565 -26.072 -42.846 1.00 86.19 245 CYS A N 1
ATOM 1958 C CA . CYS A 1 245 ? 12.607 -25.916 -41.380 1.00 86.19 245 CYS A CA 1
ATOM 1959 C C . CYS A 1 245 ? 11.905 -24.653 -40.861 1.00 86.19 245 CYS A C 1
ATOM 1961 O O . CYS A 1 245 ? 11.522 -24.626 -39.703 1.00 86.19 245 CYS A O 1
ATOM 1963 N N . GLY A 1 246 ? 11.748 -23.616 -41.687 1.00 80.38 246 GLY A N 1
ATOM 1964 C CA . GLY A 1 246 ? 11.064 -22.369 -41.325 1.00 80.38 246 GLY A CA 1
ATOM 1965 C C . GLY A 1 246 ? 9.582 -22.350 -41.704 1.00 80.38 246 GLY A C 1
ATOM 1966 O O . GLY A 1 246 ? 9.105 -21.304 -42.148 1.00 80.38 246 GLY A O 1
ATOM 1967 N N . LYS A 1 247 ? 8.919 -23.512 -41.664 1.00 62.41 247 LYS A N 1
ATOM 1968 C CA . LYS A 1 247 ? 7.462 -23.640 -41.791 1.00 62.41 247 LYS A CA 1
ATOM 1969 C C . LYS A 1 247 ? 6.801 -23.497 -40.432 1.00 62.41 247 LYS A C 1
ATOM 1971 O O . LYS A 1 247 ? 7.395 -24.011 -39.463 1.00 62.41 247 LYS A O 1
#

Foldseek 3Di:
DCLQVLVLVCQVLLLVLQLAFECNSCLQCPCCLQQVLLLSNLSHNQPVLVSLVVLLPRPRGYLSNSLSSLLVLLLCCLQVVDPVVVSLVVLLVCLVPDPDLVNVLSSVVSCLQQPVVSVVVSVVVSCVVPVCSCVSPNPVSNVVSVVCPNVNSSVVSNVDPSSYHDNDPCVVCCPDPVNDPDDDPPPPPPDPVSVVVSVVVVVVVCVVCVCSVVPPPPPPPPPDPPQPQQHQPPVPPRGRCVVPVVD